Protein AF-A0A348UUK6-F1 (afdb_monomer_lite)

pLDDT: mean 84.03, std 18.51, range [25.52, 98.44]

Radius of gyration: 26.02 Å; chains: 1; bounding box: 59×38×69 Å

Foldseek 3Di:
DVVVVVVVVVVVVVVVVLVVVLVVLQVVVVVVPVVDDDDDDDDDFFFKKFFDPPDAASNPSPDDSHGWIFTFHDWADDPPHAIWTKGFTALVSLVPPPPVLVLVCVVVVHDPRMDIDGPVRMDGDDDPDDPVSSVVSVVVVVVVCLVQQSNVPPLSVVLCVLCPPFDPVDLQSSLVSLQVVCQVQDDPFAKWFQCDADPDDPHGGGQIKTWGGFDDADSVLGTWTWIDRPPDIDIHRLLRIAGPPCVDPVRSSSVSVNVVVVSD

Structure (mmCIF, N/CA/C/O backbone):
data_AF-A0A348UUK6-F1
#
_entry.id   AF-A0A348UUK6-F1
#
loop_
_atom_site.group_PDB
_atom_site.id
_atom_site.type_symbol
_atom_site.label_atom_id
_atom_site.label_alt_id
_atom_site.label_comp_id
_atom_site.label_asym_id
_atom_site.label_entity_id
_atom_site.label_seq_id
_atom_site.pdbx_PDB_ins_code
_atom_site.Cartn_x
_atom_site.Cartn_y
_atom_site.Cartn_z
_atom_site.occupancy
_atom_site.B_iso_or_equiv
_atom_site.auth_seq_id
_atom_site.auth_comp_id
_atom_site.auth_asym_id
_atom_site.auth_atom_id
_atom_site.pdbx_PDB_model_num
ATOM 1 N N . MET A 1 1 ? 27.978 1.008 26.175 1.00 42.19 1 MET A N 1
ATOM 2 C CA . MET A 1 1 ? 28.992 1.155 25.103 1.00 42.19 1 MET A CA 1
ATOM 3 C C . MET A 1 1 ? 29.130 -0.104 24.231 1.00 42.19 1 MET A C 1
ATOM 5 O O . MET A 1 1 ? 29.230 0.034 23.025 1.00 42.19 1 MET A O 1
ATOM 9 N N . LEU A 1 2 ? 29.017 -1.318 24.793 1.00 36.31 2 LEU A N 1
ATOM 10 C CA . LEU A 1 2 ? 29.121 -2.599 24.057 1.00 36.31 2 LEU A CA 1
ATOM 11 C C . LEU A 1 2 ? 27.920 -2.976 23.155 1.00 36.31 2 LEU A C 1
ATOM 13 O O . LEU A 1 2 ? 28.076 -3.792 22.252 1.00 36.31 2 LEU A O 1
ATOM 17 N N . TYR A 1 3 ? 26.735 -2.394 23.371 1.00 29.56 3 TYR A N 1
ATOM 18 C CA . TYR A 1 3 ? 25.529 -2.706 22.581 1.00 29.56 3 TYR A CA 1
ATOM 19 C C . TYR A 1 3 ? 25.523 -2.014 21.203 1.00 29.56 3 TYR A C 1
ATOM 21 O O . TYR A 1 3 ? 25.057 -2.576 20.220 1.00 29.56 3 TYR A O 1
ATOM 29 N N . TRP A 1 4 ? 26.130 -0.825 21.109 1.00 25.52 4 TRP A N 1
ATOM 30 C CA . TRP A 1 4 ? 26.229 -0.058 19.861 1.00 25.52 4 TRP A CA 1
ATOM 31 C C . TRP A 1 4 ? 27.293 -0.616 18.903 1.00 25.52 4 TRP A C 1
ATOM 33 O O . TRP A 1 4 ? 27.076 -0.636 17.697 1.00 25.52 4 TRP A O 1
ATOM 43 N N . GLN A 1 5 ? 28.404 -1.156 19.420 1.00 27.78 5 GLN A N 1
ATOM 44 C CA . GLN A 1 5 ? 29.443 -1.782 18.588 1.00 27.78 5 GLN A CA 1
ATOM 45 C C . GLN A 1 5 ? 28.978 -3.089 17.928 1.00 27.78 5 GLN A C 1
ATOM 47 O O . GLN A 1 5 ? 29.338 -3.344 16.784 1.00 27.78 5 GLN A O 1
ATOM 52 N N . LYS A 1 6 ? 28.140 -3.894 18.599 1.00 34.78 6 LYS A N 1
ATOM 53 C CA . LYS A 1 6 ? 27.598 -5.133 18.011 1.00 34.78 6 LYS A CA 1
ATOM 54 C C . LYS A 1 6 ? 26.636 -4.867 16.847 1.00 34.78 6 LYS A C 1
ATOM 56 O O . LYS A 1 6 ? 26.701 -5.574 15.847 1.00 34.78 6 LYS A O 1
ATOM 61 N N . ASN A 1 7 ? 25.810 -3.823 16.940 1.00 34.12 7 ASN A N 1
ATOM 62 C CA . ASN A 1 7 ? 24.864 -3.465 15.877 1.00 34.12 7 ASN A CA 1
ATOM 63 C C . ASN A 1 7 ? 25.557 -2.886 14.631 1.00 34.12 7 ASN A C 1
ATOM 65 O O . ASN A 1 7 ? 25.136 -3.175 13.516 1.00 34.12 7 ASN A O 1
ATOM 69 N N . ILE A 1 8 ? 26.657 -2.143 14.799 1.00 35.91 8 ILE A N 1
ATOM 70 C CA . ILE A 1 8 ? 27.449 -1.620 13.670 1.00 35.91 8 ILE A CA 1
ATOM 71 C C . ILE A 1 8 ? 28.163 -2.757 12.920 1.00 35.91 8 ILE A C 1
ATOM 73 O O . ILE A 1 8 ? 28.173 -2.766 11.692 1.00 35.91 8 ILE A O 1
ATOM 77 N N . ILE A 1 9 ? 28.699 -3.750 13.641 1.00 39.78 9 ILE A N 1
ATOM 78 C CA . ILE A 1 9 ? 29.350 -4.928 13.038 1.00 39.78 9 ILE A CA 1
ATOM 79 C C . ILE A 1 9 ? 28.326 -5.802 12.296 1.00 39.78 9 ILE A C 1
ATOM 81 O O . ILE A 1 9 ? 28.613 -6.288 11.206 1.00 39.78 9 ILE A O 1
ATOM 85 N N . SER A 1 10 ? 27.119 -5.956 12.852 1.00 41.19 10 SER A N 1
ATOM 86 C CA . SER A 1 10 ? 26.012 -6.663 12.196 1.00 41.19 10 SER A CA 1
ATOM 87 C C . SER A 1 10 ? 25.612 -5.988 10.881 1.00 41.19 10 SER A C 1
ATOM 89 O O . SER A 1 10 ? 25.550 -6.657 9.857 1.00 41.19 10 SER A O 1
ATOM 91 N N . ALA A 1 11 ? 25.407 -4.667 10.881 1.00 40.78 11 ALA A N 1
ATOM 92 C CA . ALA A 1 11 ? 25.025 -3.920 9.680 1.00 40.78 11 ALA A CA 1
ATOM 93 C C . ALA A 1 11 ? 26.128 -3.909 8.601 1.00 40.78 11 ALA A C 1
ATOM 95 O O . ALA A 1 11 ? 25.834 -4.047 7.416 1.00 40.78 11 ALA A O 1
ATOM 96 N N . GLN A 1 12 ? 27.404 -3.807 8.997 1.00 42.41 12 GLN A N 1
ATOM 97 C CA . GLN A 1 12 ? 28.532 -3.921 8.064 1.00 42.41 12 GLN A CA 1
ATOM 98 C C . GLN A 1 12 ? 28.659 -5.330 7.478 1.00 42.41 12 GLN A C 1
ATOM 100 O O . GLN A 1 12 ? 28.991 -5.464 6.305 1.00 42.41 12 GLN A O 1
ATOM 105 N N . SER A 1 13 ? 28.368 -6.373 8.261 1.00 42.59 13 SER A N 1
ATOM 106 C CA . SER A 1 13 ? 28.375 -7.759 7.783 1.00 42.59 13 SER A CA 1
ATOM 107 C C . SER A 1 13 ? 27.282 -8.017 6.745 1.00 42.59 13 SER A C 1
ATOM 109 O O . SER A 1 13 ? 27.562 -8.679 5.750 1.00 42.59 13 SER A O 1
ATOM 111 N N . THR A 1 14 ? 26.072 -7.482 6.948 1.00 50.56 14 THR A N 1
ATOM 112 C CA . THR A 1 14 ? 24.956 -7.620 5.996 1.00 50.56 14 THR A CA 1
ATOM 113 C C . THR A 1 14 ? 25.235 -6.884 4.683 1.00 50.56 14 THR A C 1
ATOM 115 O O . THR A 1 14 ? 25.088 -7.449 3.602 1.00 50.56 14 THR A O 1
ATOM 118 N N . MET A 1 15 ? 25.754 -5.655 4.766 1.00 46.72 15 MET A N 1
ATOM 119 C CA . MET A 1 15 ? 26.146 -4.875 3.587 1.00 46.72 15 MET A CA 1
ATOM 120 C C . MET A 1 15 ? 27.271 -5.562 2.791 1.00 46.72 15 MET A C 1
ATOM 122 O O . MET A 1 15 ? 27.267 -5.559 1.560 1.00 46.72 15 MET A O 1
ATOM 126 N N . LEU A 1 16 ? 28.236 -6.186 3.480 1.00 41.84 16 LEU A N 1
ATOM 127 C CA . LEU A 1 16 ? 29.319 -6.922 2.824 1.00 41.84 16 LEU A CA 1
ATOM 128 C C . LEU A 1 16 ? 28.803 -8.194 2.136 1.00 41.84 16 LEU A C 1
ATOM 130 O O . LEU A 1 16 ? 29.271 -8.516 1.046 1.00 41.84 16 LEU A O 1
ATOM 134 N N . SER A 1 17 ? 27.846 -8.909 2.738 1.00 46.09 17 SER A N 1
ATOM 135 C CA . SER A 1 17 ? 27.245 -10.093 2.113 1.00 46.09 17 SER A CA 1
ATOM 136 C C . SER A 1 17 ? 26.434 -9.741 0.868 1.00 46.09 17 SER A C 1
ATOM 138 O O . SER A 1 17 ? 26.606 -10.404 -0.151 1.00 46.09 17 SER A O 1
ATOM 140 N N . GLU A 1 18 ? 25.653 -8.659 0.899 1.00 46.62 18 GLU A N 1
ATOM 141 C CA . GLU A 1 18 ? 24.922 -8.158 -0.274 1.00 46.62 18 GLU A CA 1
ATOM 142 C C . GLU A 1 18 ? 25.871 -7.747 -1.409 1.00 46.62 18 GLU A C 1
ATOM 144 O O . GLU A 1 18 ? 25.640 -8.071 -2.574 1.00 46.62 18 GLU A O 1
ATOM 149 N N . LEU A 1 19 ? 26.984 -7.079 -1.085 1.00 44.88 19 LEU A N 1
ATOM 150 C CA . LEU A 1 19 ? 28.009 -6.714 -2.067 1.00 44.88 19 LEU A CA 1
ATOM 151 C C . LEU A 1 19 ? 28.702 -7.942 -2.671 1.00 44.88 19 LEU A C 1
ATOM 153 O O . LEU A 1 19 ? 28.949 -7.976 -3.877 1.00 44.88 19 LEU A O 1
ATOM 157 N N . ILE A 1 20 ? 28.994 -8.964 -1.864 1.00 45.94 20 ILE A N 1
ATOM 158 C CA . ILE A 1 20 ? 29.595 -10.222 -2.331 1.00 45.94 20 ILE A CA 1
ATOM 159 C C . ILE A 1 20 ? 28.613 -11.005 -3.207 1.00 45.94 20 ILE A C 1
ATOM 161 O O . ILE A 1 20 ? 29.024 -11.600 -4.204 1.00 45.94 20 ILE A O 1
ATOM 165 N N . GLU A 1 21 ? 27.325 -10.997 -2.875 1.00 48.09 21 GLU A N 1
ATOM 166 C CA . GLU A 1 21 ? 26.291 -11.669 -3.656 1.00 48.09 21 GLU A CA 1
ATOM 167 C C . GLU A 1 21 ? 26.066 -10.968 -5.002 1.00 48.09 21 GLU A C 1
ATOM 169 O O . GLU A 1 21 ? 26.113 -11.626 -6.046 1.00 48.09 21 GLU A O 1
ATOM 174 N N . LYS A 1 22 ? 25.985 -9.628 -5.003 1.00 49.75 22 LYS A N 1
ATOM 175 C CA . LYS A 1 22 ? 25.976 -8.799 -6.221 1.00 49.75 22 LYS A CA 1
ATOM 176 C C . LYS A 1 22 ? 27.218 -9.049 -7.080 1.00 49.75 22 LYS A C 1
ATOM 178 O O . LYS A 1 22 ? 27.095 -9.270 -8.283 1.00 49.75 22 LYS A O 1
ATOM 183 N N . PHE A 1 23 ? 28.409 -9.115 -6.479 1.00 47.56 23 PHE A N 1
ATOM 184 C CA . PHE A 1 23 ? 29.655 -9.410 -7.196 1.00 47.56 23 PHE A CA 1
ATOM 185 C C . PHE A 1 23 ? 29.690 -10.841 -7.760 1.00 47.56 23 PHE A C 1
ATOM 187 O O . PHE A 1 23 ? 30.147 -11.068 -8.883 1.00 47.56 23 PHE A O 1
ATOM 194 N N . CYS A 1 24 ? 29.166 -11.825 -7.026 1.00 45.25 24 CYS A N 1
ATOM 195 C CA . CYS A 1 24 ? 29.061 -13.206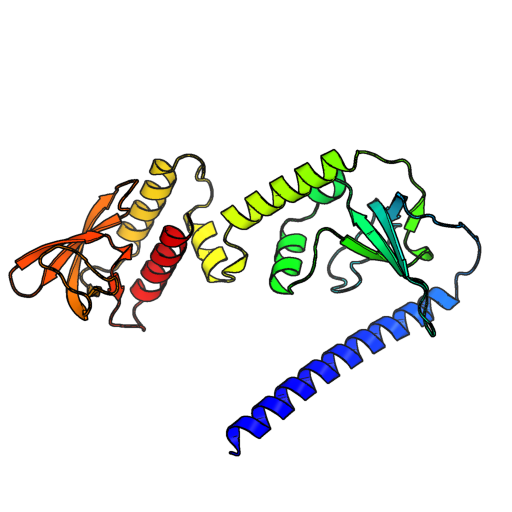 -7.491 1.00 45.25 24 CYS A CA 1
ATOM 196 C C . CYS A 1 24 ? 28.087 -13.339 -8.672 1.00 45.25 24 CYS A C 1
ATOM 198 O O . CYS A 1 24 ? 28.448 -13.983 -9.665 1.00 45.25 24 CYS A O 1
ATOM 200 N N . LYS A 1 25 ? 26.904 -12.707 -8.603 1.00 54.69 25 LYS A N 1
ATOM 201 C CA . LYS A 1 25 ? 25.935 -12.623 -9.714 1.00 54.69 25 LYS A CA 1
ATOM 202 C C . LYS A 1 25 ? 26.574 -11.966 -10.943 1.00 54.69 25 LYS A C 1
ATOM 204 O O . LYS A 1 25 ? 26.606 -12.563 -12.021 1.00 54.69 25 LYS A O 1
ATOM 209 N N . TYR A 1 26 ? 27.225 -10.820 -10.742 1.00 47.19 26 TYR A N 1
ATOM 210 C CA . TYR A 1 26 ? 27.970 -10.079 -11.765 1.00 47.19 26 TYR A CA 1
ATOM 211 C C . TYR A 1 26 ? 29.065 -10.932 -12.433 1.00 47.19 26 TYR A C 1
ATOM 213 O O . TYR A 1 26 ? 29.165 -10.994 -13.660 1.00 47.19 26 TYR A O 1
ATOM 221 N N . SER A 1 27 ? 29.840 -11.687 -11.647 1.00 48.41 27 SER A N 1
ATOM 222 C CA . SER A 1 27 ? 30.906 -12.554 -12.166 1.00 48.41 27 SER A CA 1
ATOM 223 C C . SER A 1 27 ? 30.376 -13.722 -13.011 1.00 48.41 27 SER A C 1
ATOM 225 O O . SER A 1 27 ? 30.982 -14.077 -14.027 1.00 48.41 27 SER A O 1
ATOM 227 N N . LYS A 1 28 ? 29.233 -14.313 -12.628 1.00 51.62 28 LYS A N 1
ATOM 228 C CA . LYS A 1 28 ? 28.588 -15.410 -13.366 1.00 51.62 28 LYS A CA 1
ATOM 229 C C . LYS A 1 28 ? 27.973 -14.910 -14.672 1.00 51.62 28 LYS A C 1
ATOM 231 O O . LYS A 1 28 ? 28.163 -15.554 -15.706 1.00 51.62 28 LYS A O 1
ATOM 236 N N . TYR A 1 29 ? 27.323 -13.747 -14.640 1.00 50.44 29 TYR A N 1
ATOM 237 C CA . TYR A 1 29 ? 26.770 -13.078 -15.817 1.00 50.44 29 TYR A CA 1
ATOM 238 C C . TYR A 1 29 ? 27.862 -12.780 -16.865 1.00 50.44 29 TYR A C 1
ATOM 240 O O . TYR A 1 29 ? 27.764 -13.216 -18.017 1.00 50.44 29 TYR A O 1
ATOM 248 N N . ILE A 1 30 ? 28.976 -12.159 -16.452 1.00 51.16 30 ILE A N 1
ATOM 249 C CA . ILE A 1 30 ? 30.118 -11.843 -17.335 1.00 51.16 30 ILE A CA 1
ATOM 250 C C . ILE A 1 30 ? 30.718 -13.104 -17.970 1.00 51.16 30 ILE A C 1
ATOM 252 O O . ILE A 1 30 ? 31.074 -13.111 -19.154 1.00 51.16 30 ILE A O 1
ATOM 256 N N . ARG A 1 31 ? 30.833 -14.195 -17.203 1.00 52.22 31 ARG A N 1
ATOM 257 C CA . ARG A 1 31 ? 31.424 -15.453 -17.685 1.00 52.22 31 ARG A CA 1
ATOM 258 C C . ARG A 1 31 ? 30.551 -16.141 -18.738 1.00 52.22 31 ARG A C 1
ATOM 260 O O . ARG A 1 31 ? 31.098 -16.739 -19.659 1.00 52.22 31 ARG A O 1
ATOM 267 N N . ARG A 1 32 ? 29.222 -16.020 -18.629 1.00 52.84 32 ARG A N 1
ATOM 268 C CA . ARG A 1 32 ? 28.248 -16.562 -19.592 1.00 52.84 32 ARG A CA 1
ATOM 269 C C . ARG A 1 32 ? 28.208 -15.750 -20.896 1.00 52.84 32 ARG A C 1
ATOM 271 O O . ARG A 1 32 ? 28.079 -16.339 -21.965 1.00 52.84 32 ARG A O 1
ATOM 278 N N . LYS A 1 33 ? 28.392 -14.424 -20.836 1.00 48.25 33 LYS A N 1
ATOM 279 C CA . LYS A 1 33 ? 28.297 -13.528 -22.008 1.00 48.25 33 LYS A CA 1
ATOM 280 C C . LYS A 1 33 ? 29.590 -13.297 -22.791 1.00 48.25 33 LYS A C 1
ATOM 282 O O . LYS A 1 33 ? 29.517 -13.071 -23.994 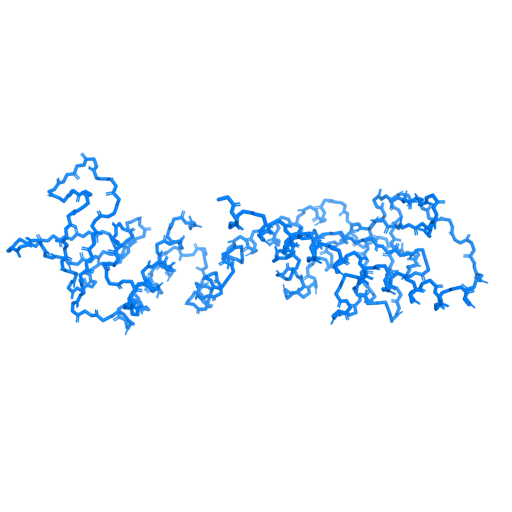1.00 48.25 33 LYS A O 1
ATOM 287 N N . ARG A 1 34 ? 30.777 -13.486 -22.192 1.00 49.53 34 ARG A N 1
ATOM 288 C CA . ARG A 1 34 ? 32.066 -13.483 -22.932 1.00 49.53 34 ARG A CA 1
ATOM 289 C C . ARG A 1 34 ? 32.122 -14.476 -24.111 1.00 49.53 34 ARG A C 1
ATOM 291 O O . ARG A 1 34 ? 33.014 -14.363 -24.944 1.00 49.53 34 ARG A O 1
ATOM 298 N N . SER A 1 35 ? 31.187 -15.425 -24.190 1.00 44.81 35 SER A N 1
ATOM 299 C CA . SER A 1 35 ? 31.069 -16.409 -25.270 1.00 44.81 35 SER A CA 1
ATOM 300 C C . SER A 1 35 ? 30.260 -15.942 -26.496 1.00 44.81 35 SER A C 1
ATOM 302 O O . SER A 1 35 ? 30.275 -16.650 -27.500 1.00 44.81 35 SER A O 1
ATOM 304 N N . MET A 1 36 ? 29.549 -14.807 -26.462 1.00 45.38 36 MET A N 1
ATOM 305 C CA . MET A 1 36 ? 28.657 -14.383 -27.555 1.00 45.38 36 MET A CA 1
ATOM 306 C C . MET A 1 36 ? 28.978 -12.958 -28.000 1.00 45.38 36 MET A C 1
ATOM 308 O O . MET A 1 36 ? 28.380 -11.999 -27.539 1.00 45.38 36 MET A O 1
ATOM 312 N N . ASN A 1 37 ? 29.946 -12.821 -28.903 1.00 45.72 37 ASN A N 1
ATOM 313 C CA . ASN A 1 37 ? 30.338 -11.539 -29.477 1.00 45.72 37 ASN A CA 1
ATOM 314 C C . ASN A 1 37 ? 30.118 -11.584 -30.997 1.00 45.72 37 ASN A C 1
ATOM 316 O O . ASN A 1 37 ? 30.925 -12.207 -31.683 1.00 45.72 37 ASN A O 1
ATOM 320 N N . ASN A 1 38 ? 29.036 -10.974 -31.511 1.00 43.97 38 ASN A N 1
ATOM 321 C CA . ASN A 1 38 ? 29.015 -10.307 -32.827 1.00 43.97 38 ASN A CA 1
ATOM 322 C C . ASN A 1 38 ? 27.660 -9.634 -33.147 1.00 43.97 38 ASN A C 1
ATOM 324 O O . ASN A 1 38 ? 26.730 -10.277 -33.624 1.00 43.97 38 ASN A O 1
ATOM 328 N N . SER A 1 39 ? 27.560 -8.321 -32.942 1.00 46.97 39 SER A N 1
ATOM 329 C CA . SER A 1 39 ? 26.999 -7.341 -33.896 1.00 46.97 39 SER A CA 1
ATOM 330 C C . SER A 1 39 ? 26.937 -5.974 -33.210 1.00 46.97 39 SER A C 1
ATOM 332 O O . SER A 1 39 ? 26.356 -5.802 -32.145 1.00 46.97 39 SER A O 1
ATOM 334 N N . LYS A 1 40 ? 27.621 -4.989 -33.792 1.00 56.34 40 LYS A N 1
ATOM 335 C CA . LYS A 1 40 ? 27.872 -3.681 -33.175 1.00 56.34 40 LYS A CA 1
ATOM 336 C C . LYS A 1 40 ? 26.682 -2.742 -33.420 1.00 56.34 40 LYS A C 1
ATOM 338 O O . LYS A 1 40 ? 26.801 -1.785 -34.181 1.00 56.34 40 LYS A O 1
ATOM 343 N N . ILE A 1 41 ? 25.519 -3.046 -32.844 1.00 63.16 41 ILE A N 1
ATOM 344 C CA . ILE A 1 41 ? 24.392 -2.102 -32.812 1.00 63.16 41 ILE A CA 1
ATOM 345 C C . ILE A 1 41 ? 24.794 -0.948 -31.886 1.00 63.16 41 ILE A C 1
ATOM 347 O O . ILE A 1 41 ? 25.178 -1.170 -30.740 1.00 63.16 41 ILE A O 1
ATOM 351 N N . SER A 1 42 ? 24.767 0.284 -32.401 1.00 82.94 42 SER A N 1
ATOM 352 C CA . SER A 1 42 ? 25.050 1.485 -31.609 1.00 82.94 42 SER A CA 1
ATOM 353 C C . SER A 1 42 ? 23.741 2.070 -31.103 1.00 82.94 42 SER A C 1
ATOM 355 O O . SER A 1 42 ? 23.017 2.696 -31.873 1.00 82.94 42 SER A O 1
ATOM 357 N N . PHE A 1 43 ? 23.477 1.895 -29.814 1.00 91.81 43 PHE A N 1
ATOM 358 C CA . PHE A 1 43 ? 22.351 2.509 -29.116 1.00 91.81 43 PHE A CA 1
ATOM 359 C C . PHE A 1 43 ? 22.529 4.023 -28.935 1.00 91.81 43 PHE A C 1
ATOM 361 O O . PHE A 1 43 ? 23.654 4.517 -28.801 1.00 91.81 43 PHE A O 1
ATOM 368 N N . LYS A 1 44 ? 21.413 4.754 -28.900 1.00 94.94 44 LYS A N 1
ATOM 369 C CA . LYS A 1 44 ? 21.335 6.184 -28.584 1.00 94.94 44 LYS A CA 1
ATOM 370 C C . LYS A 1 44 ? 20.276 6.442 -27.516 1.00 94.94 44 LYS A C 1
ATOM 372 O O . LYS A 1 44 ? 19.285 5.726 -27.415 1.00 94.94 44 LYS A O 1
ATOM 377 N N . ILE A 1 45 ? 20.473 7.509 -26.744 1.00 96.19 45 ILE A N 1
ATOM 378 C CA . ILE A 1 45 ? 19.445 8.017 -25.827 1.00 96.19 45 ILE A CA 1
ATOM 379 C C . ILE A 1 45 ? 18.183 8.348 -26.635 1.00 96.19 45 ILE A C 1
ATOM 381 O O . ILE A 1 45 ? 18.273 8.979 -27.690 1.00 96.19 45 ILE A O 1
ATOM 385 N N . GLY A 1 46 ? 17.030 7.904 -26.137 1.00 95.81 46 GLY A N 1
ATOM 386 C CA . GLY A 1 46 ? 15.730 8.024 -26.795 1.00 95.81 46 GLY A CA 1
ATOM 387 C C . GLY A 1 46 ? 15.363 6.864 -27.727 1.00 95.81 46 GLY A C 1
ATOM 388 O O . GLY A 1 46 ? 14.195 6.764 -28.108 1.00 95.81 46 GLY A O 1
ATOM 389 N N . ASP A 1 47 ? 16.297 5.965 -28.068 1.00 97.44 47 ASP A N 1
ATOM 390 C CA . ASP A 1 47 ? 15.953 4.766 -28.839 1.00 97.44 47 ASP A CA 1
ATOM 391 C C . ASP A 1 47 ? 14.952 3.913 -28.051 1.00 97.44 47 ASP A C 1
ATOM 393 O O . ASP A 1 47 ? 15.092 3.712 -26.842 1.00 97.44 47 ASP A O 1
ATOM 397 N N . SER A 1 48 ? 13.939 3.397 -28.748 1.00 98.06 48 SER A N 1
ATOM 398 C CA . SER A 1 48 ? 13.041 2.394 -28.180 1.00 98.06 48 SER A CA 1
ATOM 399 C C . SER A 1 48 ? 13.680 1.019 -28.291 1.00 98.06 48 SER A C 1
ATOM 401 O O . SER A 1 48 ? 14.191 0.643 -29.348 1.00 98.06 48 SER A O 1
ATOM 403 N N . VAL A 1 49 ? 13.642 0.263 -27.203 1.00 98.06 49 VAL A N 1
ATOM 404 C CA . VAL A 1 49 ? 14.263 -1.057 -27.098 1.00 98.06 49 VAL A CA 1
ATOM 405 C C . VAL A 1 49 ? 13.288 -2.080 -26.538 1.00 98.06 49 VAL A C 1
ATOM 407 O O . VAL A 1 49 ? 12.388 -1.743 -25.773 1.00 98.06 49 VAL A O 1
ATOM 410 N N . ARG A 1 50 ? 13.470 -3.333 -26.946 1.00 98.06 50 ARG A N 1
ATOM 411 C CA . ARG A 1 50 ? 12.760 -4.506 -26.445 1.00 98.06 50 ARG A CA 1
ATOM 412 C C . ARG A 1 50 ? 13.749 -5.448 -25.784 1.00 98.06 50 ARG A C 1
ATOM 414 O O . ARG A 1 50 ? 14.840 -5.666 -26.306 1.00 98.06 50 ARG A O 1
ATOM 421 N N . VAL A 1 51 ? 13.341 -6.028 -24.667 1.00 97.88 51 VAL A N 1
ATOM 422 C CA . VAL A 1 51 ? 14.094 -7.067 -23.972 1.00 97.88 51 VAL A CA 1
ATOM 423 C C . VAL A 1 51 ? 13.939 -8.407 -24.695 1.00 97.88 51 VAL A C 1
ATOM 425 O O . VAL A 1 51 ? 12.828 -8.820 -25.043 1.00 97.88 51 VAL A O 1
ATOM 428 N N . LYS A 1 52 ? 15.065 -9.076 -24.946 1.00 97.00 52 LYS A N 1
ATOM 429 C CA . LYS A 1 52 ? 15.136 -10.366 -25.646 1.00 97.00 52 LYS A CA 1
ATOM 430 C C . LYS A 1 52 ? 14.611 -11.525 -24.780 1.00 97.00 52 LYS A C 1
ATOM 432 O O . LYS A 1 52 ? 14.483 -11.370 -23.565 1.00 97.00 52 LYS A O 1
ATOM 437 N N . PRO A 1 53 ? 14.344 -12.699 -25.382 1.00 95.50 53 PRO A N 1
ATOM 438 C CA . PRO A 1 53 ? 14.022 -13.912 -24.635 1.00 95.50 53 PRO A CA 1
ATOM 439 C C . PRO A 1 53 ? 15.094 -14.302 -23.613 1.00 95.50 53 PRO A C 1
ATOM 441 O O . PRO A 1 53 ? 16.271 -13.973 -23.778 1.00 95.50 53 PRO A O 1
ATOM 444 N N . ASP A 1 54 ? 14.674 -15.034 -22.579 1.00 90.31 54 ASP A N 1
ATOM 445 C CA . ASP A 1 54 ? 15.516 -15.568 -21.494 1.00 90.31 54 ASP A CA 1
ATOM 446 C C . ASP A 1 54 ? 16.236 -14.521 -20.616 1.00 90.31 54 ASP A C 1
ATOM 448 O O . ASP A 1 54 ? 17.119 -14.872 -19.824 1.00 90.31 54 ASP A O 1
ATOM 452 N N . VAL A 1 55 ? 15.871 -13.241 -20.727 1.00 93.06 55 VAL A N 1
ATOM 453 C CA . VAL A 1 55 ? 16.363 -12.182 -19.837 1.00 93.06 55 VAL A CA 1
ATOM 454 C C . VAL A 1 55 ? 15.475 -12.125 -18.598 1.00 93.06 55 VAL A C 1
ATOM 456 O O . VAL A 1 55 ? 14.269 -11.900 -18.693 1.00 93.06 55 VAL A O 1
ATOM 459 N N . LEU A 1 56 ? 16.081 -12.330 -17.432 1.00 90.75 56 LEU A N 1
ATOM 460 C CA . LEU A 1 56 ? 15.416 -12.219 -16.136 1.00 90.75 56 LEU A CA 1
ATOM 461 C C . LEU A 1 56 ? 15.668 -10.846 -15.514 1.00 90.75 56 LEU A C 1
ATOM 463 O O . LEU A 1 56 ? 16.610 -10.148 -15.893 1.00 90.75 56 LEU A O 1
ATOM 467 N N . ASP A 1 57 ? 14.844 -10.503 -14.530 1.00 84.94 57 ASP A N 1
ATOM 468 C CA . ASP A 1 57 ? 15.089 -9.376 -13.636 1.00 84.94 57 ASP A CA 1
ATOM 469 C C . ASP A 1 57 ? 16.512 -9.464 -13.035 1.00 84.94 57 ASP A C 1
ATOM 471 O O . ASP A 1 57 ? 16.863 -10.494 -12.452 1.00 84.94 57 ASP A O 1
ATOM 475 N N . PRO A 1 58 ? 17.369 -8.441 -13.201 1.00 84.38 58 PRO A N 1
ATOM 476 C CA . PRO A 1 58 ? 18.768 -8.517 -12.783 1.00 84.38 58 PRO A CA 1
ATOM 477 C C . PRO A 1 58 ? 18.964 -8.430 -11.262 1.00 84.38 58 PRO A C 1
ATOM 479 O O . PRO A 1 58 ? 20.002 -8.877 -10.762 1.00 84.38 58 PRO A O 1
ATOM 482 N N . ASP A 1 59 ? 18.002 -7.871 -10.528 1.00 76.19 59 ASP A N 1
ATOM 483 C CA . ASP A 1 59 ? 18.094 -7.688 -9.081 1.00 76.19 59 ASP A CA 1
ATOM 484 C C . ASP A 1 59 ? 17.673 -8.975 -8.356 1.00 76.19 59 ASP A C 1
ATOM 486 O O . ASP A 1 59 ? 18.404 -9.503 -7.503 1.00 76.19 59 ASP A O 1
ATOM 490 N N . THR A 1 60 ? 16.551 -9.558 -8.779 1.00 71.50 60 THR A N 1
ATOM 491 C CA . THR A 1 60 ? 15.882 -10.672 -8.091 1.00 71.50 60 THR A CA 1
ATOM 492 C C . THR A 1 60 ? 15.953 -12.006 -8.838 1.00 71.50 60 THR A C 1
ATOM 494 O O . THR A 1 60 ? 15.849 -13.056 -8.206 1.00 71.50 60 THR A O 1
ATOM 497 N N . GLU A 1 61 ? 16.138 -11.997 -10.164 1.00 79.62 61 GLU A N 1
ATOM 498 C CA . GLU A 1 61 ? 15.974 -13.150 -11.073 1.00 79.62 61 GLU A CA 1
ATOM 499 C C . GLU A 1 61 ? 14.601 -13.854 -10.949 1.00 79.62 61 GLU A C 1
ATOM 501 O O . GLU A 1 61 ? 14.424 -14.982 -11.41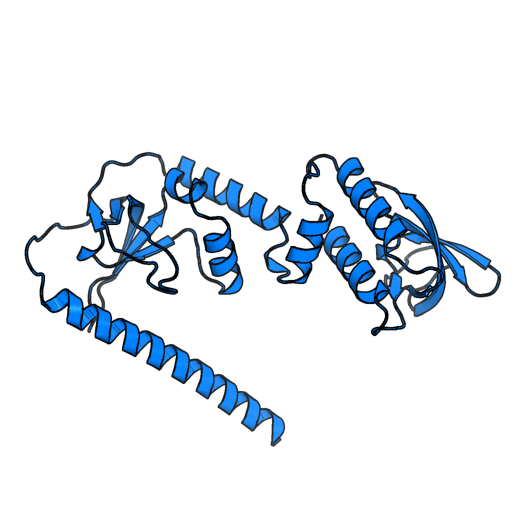4 1.00 79.62 61 GLU A O 1
ATOM 506 N N . ALA A 1 62 ? 13.610 -13.204 -10.325 1.00 75.56 62 ALA A N 1
ATOM 507 C CA . ALA A 1 62 ? 12.346 -13.834 -9.944 1.00 75.56 62 ALA A CA 1
ATOM 508 C C . ALA A 1 62 ? 11.347 -13.972 -11.105 1.00 75.56 62 ALA A C 1
ATOM 510 O O . ALA A 1 62 ? 10.454 -14.819 -11.056 1.00 75.56 62 ALA A O 1
ATOM 511 N N . PHE A 1 63 ? 11.481 -13.153 -12.150 1.00 82.12 63 PHE A N 1
ATOM 512 C CA . PHE A 1 63 ? 10.584 -13.152 -13.303 1.00 82.12 63 PHE A CA 1
ATOM 513 C C . PHE A 1 63 ? 11.312 -12.797 -14.603 1.00 82.12 63 PHE A C 1
ATOM 515 O O . PHE A 1 63 ? 12.402 -12.223 -14.599 1.00 82.12 63 PHE A O 1
ATOM 522 N N . SER A 1 64 ? 10.698 -13.183 -15.725 1.00 91.56 64 SER A N 1
ATOM 523 C CA . SER A 1 64 ? 11.181 -12.862 -17.069 1.00 91.56 64 SER A CA 1
ATOM 524 C C . SER A 1 64 ? 10.788 -11.442 -17.461 1.00 91.56 64 SER A C 1
ATOM 526 O O . SER A 1 64 ? 9.638 -11.040 -17.276 1.00 91.56 64 SER A O 1
ATOM 528 N N . LEU A 1 65 ? 11.742 -10.722 -18.045 1.00 94.19 65 LEU A N 1
ATOM 529 C CA . LEU A 1 65 ? 11.550 -9.414 -18.669 1.00 94.19 65 LEU A CA 1
ATOM 530 C C . LEU A 1 65 ? 11.314 -9.532 -20.182 1.00 94.19 65 LEU A C 1
ATOM 532 O O . LEU A 1 65 ? 11.230 -8.519 -20.870 1.00 94.19 65 LEU A O 1
ATOM 536 N N . GLU A 1 66 ? 11.240 -10.748 -20.728 1.00 95.62 66 GLU A N 1
ATOM 537 C CA . GLU A 1 66 ? 11.066 -10.978 -22.162 1.00 95.62 66 GLU A CA 1
ATOM 538 C C . GLU A 1 66 ? 9.906 -10.156 -22.741 1.00 95.62 66 GLU A C 1
ATOM 540 O O . GLU A 1 66 ? 8.779 -10.167 -22.244 1.00 95.62 66 GLU A O 1
ATOM 545 N N . GLY A 1 67 ? 10.190 -9.442 -23.832 1.00 96.25 67 GLY A N 1
ATOM 546 C CA . GLY A 1 67 ? 9.192 -8.659 -24.551 1.00 96.25 67 GLY A CA 1
ATOM 547 C C . GLY A 1 67 ? 8.854 -7.307 -23.923 1.00 96.25 67 GLY A C 1
ATOM 548 O O . GLY A 1 67 ? 8.185 -6.514 -24.595 1.00 96.25 67 GLY A O 1
ATOM 549 N N . TRP A 1 68 ? 9.342 -7.003 -22.713 1.00 97.69 68 TRP A N 1
ATOM 550 C CA . TRP A 1 68 ? 9.215 -5.676 -22.107 1.00 97.69 68 TRP A CA 1
ATOM 551 C C . TRP A 1 68 ? 9.897 -4.638 -22.996 1.00 97.69 68 TRP A C 1
ATOM 553 O O . TRP A 1 68 ? 10.911 -4.926 -23.642 1.00 97.69 68 TRP A O 1
ATOM 563 N N . GLN A 1 69 ? 9.322 -3.438 -23.083 1.00 98.44 69 GLN A N 1
ATOM 564 C CA . GLN A 1 69 ? 9.863 -2.376 -23.932 1.00 98.44 69 GLN A CA 1
ATOM 565 C C . GLN A 1 69 ? 9.916 -1.050 -23.200 1.00 98.44 69 GLN A C 1
ATOM 567 O O . GLN A 1 69 ? 9.137 -0.767 -22.292 1.00 98.44 69 GLN A O 1
ATOM 572 N N . GLY A 1 70 ? 10.843 -0.217 -23.641 1.00 98.31 70 GLY A N 1
ATOM 573 C CA . GLY A 1 70 ? 11.055 1.092 -23.064 1.00 98.31 70 GLY A CA 1
ATOM 574 C C . GLY A 1 70 ? 11.944 1.962 -23.930 1.00 98.31 70 GLY A C 1
ATOM 575 O O . GLY A 1 70 ? 12.336 1.576 -25.034 1.00 98.31 70 GLY A O 1
ATOM 576 N N . ARG A 1 71 ? 12.258 3.152 -23.427 1.00 98.31 71 ARG A N 1
ATOM 577 C CA . ARG A 1 71 ? 13.174 4.105 -24.060 1.00 98.31 71 ARG A CA 1
ATOM 578 C C . ARG A 1 71 ? 14.470 4.196 -23.278 1.00 98.31 71 ARG A C 1
ATOM 580 O O . ARG A 1 71 ? 14.454 4.241 -22.052 1.00 98.31 71 ARG A O 1
ATOM 587 N N . ILE A 1 72 ? 15.590 4.275 -23.989 1.00 98.06 72 ILE A N 1
ATOM 588 C CA . ILE A 1 72 ? 16.897 4.488 -23.363 1.00 98.06 72 ILE A CA 1
ATOM 589 C C . ILE A 1 72 ? 16.940 5.885 -22.739 1.00 98.06 72 ILE A C 1
ATOM 591 O O . ILE A 1 72 ? 16.905 6.886 -23.458 1.00 98.06 72 ILE A O 1
ATOM 595 N N . LEU A 1 73 ? 17.082 5.943 -21.417 1.00 96.19 73 LEU A N 1
ATOM 596 C CA . LEU A 1 73 ? 17.304 7.173 -20.657 1.00 96.19 73 LEU A CA 1
ATOM 597 C C . LEU A 1 73 ? 18.782 7.542 -20.628 1.00 96.19 73 LEU A C 1
ATOM 599 O O . LEU A 1 73 ? 19.172 8.667 -20.948 1.00 96.19 73 LEU A O 1
ATOM 603 N N . HIS A 1 74 ? 19.615 6.573 -20.257 1.00 95.44 74 HIS A N 1
ATOM 604 C CA . HIS A 1 74 ? 21.040 6.772 -20.061 1.00 95.44 74 HIS A CA 1
ATOM 605 C C . HIS A 1 74 ? 21.829 5.579 -20.583 1.00 95.44 74 HIS A C 1
ATOM 607 O O . HIS A 1 74 ? 21.404 4.429 -20.524 1.00 95.44 74 HIS A O 1
ATOM 613 N N . ILE A 1 75 ? 23.023 5.870 -21.089 1.00 94.75 75 ILE A N 1
ATOM 614 C CA . ILE A 1 75 ? 24.026 4.868 -21.430 1.00 94.75 75 ILE A CA 1
ATOM 615 C C . ILE A 1 75 ? 25.181 5.124 -20.471 1.00 94.75 75 ILE A C 1
ATOM 617 O O . ILE A 1 75 ? 25.789 6.194 -20.523 1.00 94.75 75 ILE A O 1
ATOM 621 N N . ARG A 1 76 ? 25.454 4.172 -19.578 1.00 89.50 76 ARG A N 1
ATOM 622 C CA . ARG A 1 76 ? 26.461 4.272 -18.517 1.00 89.50 76 ARG A CA 1
ATOM 623 C C . ARG A 1 76 ? 27.646 3.352 -18.822 1.00 89.50 76 ARG A C 1
ATOM 625 O O . ARG A 1 76 ? 27.585 2.155 -18.527 1.00 89.50 76 ARG A O 1
ATOM 632 N N . PRO A 1 77 ? 28.735 3.866 -19.419 1.00 86.94 77 PRO A N 1
ATOM 633 C CA . PRO A 1 77 ? 29.997 3.140 -19.475 1.00 86.94 77 PRO A CA 1
ATOM 634 C C . PRO A 1 77 ? 30.539 2.946 -18.055 1.00 86.94 77 PRO A C 1
ATOM 636 O O . PRO A 1 77 ? 30.533 3.887 -17.265 1.00 86.94 77 PRO A O 1
ATOM 639 N N . GLN A 1 78 ? 31.016 1.745 -17.734 1.00 78.88 78 GLN A N 1
ATOM 640 C CA . GLN A 1 78 ? 31.743 1.483 -16.491 1.00 78.88 78 GLN A CA 1
ATOM 641 C C . GLN A 1 78 ? 33.246 1.447 -16.783 1.00 78.88 78 GLN A C 1
ATOM 643 O O . GLN A 1 78 ? 33.642 0.944 -17.831 1.00 78.88 78 GLN A O 1
ATOM 648 N N . GLU A 1 79 ? 34.076 1.964 -15.871 1.00 74.25 79 GLU A N 1
ATOM 649 C CA . GLU A 1 79 ? 35.539 2.001 -16.052 1.00 74.25 79 GLU A CA 1
ATOM 650 C C . GLU A 1 79 ? 36.139 0.591 -16.205 1.00 74.25 79 GLU A C 1
ATOM 652 O O . GLU A 1 79 ? 36.951 0.371 -17.100 1.00 74.25 79 GLU A O 1
ATOM 657 N N . ASP A 1 80 ? 35.654 -0.376 -15.417 1.00 76.38 80 ASP A N 1
ATOM 658 C CA . ASP A 1 80 ? 36.147 -1.764 -15.388 1.00 76.38 80 ASP A CA 1
ATOM 659 C C . ASP A 1 80 ? 35.059 -2.810 -15.720 1.00 76.38 80 ASP A C 1
ATOM 661 O O . ASP A 1 80 ? 35.197 -3.996 -15.407 1.00 76.38 80 ASP A O 1
ATOM 665 N N . GLY A 1 81 ? 33.953 -2.391 -16.347 1.00 74.00 81 GLY A N 1
ATOM 666 C CA . GLY A 1 81 ? 32.756 -3.222 -16.510 1.00 74.00 81 GLY A CA 1
ATOM 667 C C . GLY A 1 81 ? 32.039 -3.061 -17.851 1.00 74.00 81 GLY A C 1
ATOM 668 O O . GLY A 1 81 ? 32.374 -2.175 -18.642 1.00 74.00 81 GLY A O 1
ATOM 669 N N . PRO A 1 82 ? 31.035 -3.911 -18.142 1.00 81.75 82 PRO A N 1
ATOM 670 C CA . PRO A 1 82 ? 30.207 -3.733 -19.323 1.00 81.75 82 PRO A CA 1
ATOM 671 C C . PRO A 1 82 ? 29.393 -2.440 -19.207 1.00 81.75 82 PRO A C 1
ATOM 673 O O . PRO A 1 82 ? 28.980 -2.043 -18.117 1.00 81.75 82 PRO A O 1
ATOM 676 N N . THR A 1 83 ? 29.117 -1.803 -20.344 1.00 87.50 83 THR A N 1
ATOM 677 C CA . THR A 1 83 ? 28.145 -0.707 -20.415 1.00 87.50 83 THR A CA 1
ATOM 678 C C . THR A 1 83 ? 26.783 -1.184 -19.918 1.00 87.50 83 THR A C 1
ATOM 680 O O . THR A 1 83 ? 26.329 -2.254 -20.322 1.00 87.50 83 THR A O 1
ATOM 683 N N . ILE A 1 84 ? 26.129 -0.375 -19.086 1.00 91.75 84 ILE A N 1
ATOM 684 C CA . ILE A 1 84 ? 24.729 -0.565 -18.697 1.00 91.75 84 ILE A CA 1
ATOM 685 C C . ILE A 1 84 ? 23.875 0.465 -19.436 1.00 91.75 84 ILE A C 1
ATOM 687 O O . ILE A 1 84 ? 24.269 1.624 -19.579 1.00 91.75 84 ILE A O 1
ATOM 691 N N . ILE A 1 85 ? 22.726 0.026 -19.932 1.00 95.00 85 ILE A N 1
ATOM 692 C CA . ILE A 1 85 ? 21.716 0.856 -20.576 1.00 95.00 85 ILE A CA 1
ATOM 693 C C . ILE A 1 85 ? 20.542 0.966 -19.612 1.00 95.00 85 ILE A C 1
ATOM 695 O O . ILE A 1 85 ? 19.909 -0.039 -19.298 1.00 95.00 85 ILE A O 1
ATOM 699 N N . ASP A 1 86 ? 20.265 2.182 -19.152 1.00 95.75 86 ASP A N 1
ATOM 700 C CA . ASP A 1 86 ? 19.101 2.459 -18.317 1.00 95.75 86 ASP A CA 1
ATOM 701 C C . ASP A 1 86 ? 17.906 2.747 -19.217 1.00 95.75 86 ASP A C 1
ATOM 703 O O . ASP A 1 86 ? 17.966 3.601 -20.109 1.00 95.75 86 ASP A O 1
ATOM 707 N N . ILE A 1 87 ? 16.828 2.014 -18.982 1.00 97.69 87 ILE A N 1
ATOM 708 C CA . ILE A 1 87 ? 15.617 2.022 -19.792 1.00 97.69 87 ILE A CA 1
ATOM 709 C C . ILE A 1 87 ? 14.470 2.506 -18.912 1.00 97.69 87 ILE A C 1
ATOM 711 O O . ILE A 1 87 ? 14.260 1.957 -17.837 1.00 97.69 87 ILE A O 1
ATOM 715 N N . GLU A 1 88 ? 13.717 3.504 -19.373 1.00 98.25 88 GLU A N 1
ATOM 716 C CA . GLU A 1 88 ? 12.390 3.811 -18.831 1.00 98.25 88 GLU A CA 1
ATOM 717 C C . GLU A 1 88 ? 11.366 2.924 -19.520 1.00 98.25 88 GLU A C 1
ATOM 719 O O . GLU A 1 88 ? 11.282 2.932 -20.754 1.00 98.25 88 GLU A O 1
ATOM 724 N N . TRP A 1 89 ? 10.581 2.180 -18.748 1.00 98.31 89 TRP A N 1
ATOM 725 C CA . TRP A 1 89 ? 9.544 1.332 -19.318 1.00 98.31 89 TRP A CA 1
ATOM 726 C C . TRP A 1 89 ? 8.458 2.157 -20.004 1.00 98.31 89 TRP A C 1
ATOM 728 O O . TRP A 1 89 ? 8.024 3.200 -19.510 1.00 98.31 89 TRP A O 1
ATOM 738 N N . ASP A 1 90 ? 8.005 1.679 -21.163 1.00 98.44 90 ASP A N 1
ATOM 739 C CA . ASP A 1 90 ? 6.891 2.309 -21.857 1.00 98.44 90 ASP A CA 1
ATOM 740 C C . ASP A 1 90 ? 5.563 2.060 -21.121 1.00 98.44 90 ASP A C 1
ATOM 742 O O . ASP A 1 90 ? 5.425 1.173 -20.279 1.00 98.44 90 ASP A O 1
ATOM 746 N N . SER A 1 91 ? 4.549 2.858 -21.431 1.00 98.38 91 SER A N 1
ATOM 747 C CA . SER A 1 91 ? 3.265 2.861 -20.730 1.00 98.38 91 SER A CA 1
ATOM 748 C C . SER A 1 91 ? 2.486 1.553 -20.862 1.00 98.38 91 SER A C 1
ATOM 750 O O . SER A 1 91 ? 1.603 1.289 -20.048 1.00 98.38 91 SER A O 1
ATOM 752 N N . ILE A 1 92 ? 2.786 0.738 -21.873 1.00 98.06 92 ILE A N 1
ATOM 753 C CA . ILE A 1 92 ? 2.182 -0.585 -22.052 1.00 98.06 92 ILE A CA 1
ATOM 754 C C . ILE A 1 92 ? 2.853 -1.566 -21.097 1.00 98.06 92 ILE A C 1
ATOM 756 O O . ILE A 1 92 ? 2.163 -2.214 -20.320 1.00 98.06 92 ILE A O 1
ATOM 760 N N . THR A 1 93 ? 4.188 -1.589 -21.078 1.00 97.75 93 THR A N 1
ATOM 761 C CA . THR A 1 93 ? 4.973 -2.403 -20.142 1.00 97.75 93 THR A CA 1
ATOM 762 C C . THR A 1 93 ? 4.618 -2.061 -18.701 1.00 97.75 93 THR A C 1
ATOM 764 O O . THR A 1 93 ? 4.374 -2.964 -17.914 1.00 97.75 93 THR A O 1
ATOM 767 N N . LEU A 1 94 ? 4.492 -0.774 -18.362 1.00 96.94 94 LEU A N 1
ATOM 768 C CA . LEU A 1 94 ? 4.086 -0.344 -17.023 1.00 96.94 94 LEU A CA 1
ATOM 769 C C . LEU A 1 94 ? 2.699 -0.878 -16.626 1.00 96.94 94 LEU A C 1
ATOM 771 O O . LEU A 1 94 ? 2.532 -1.353 -15.509 1.00 96.94 94 LEU A O 1
ATOM 775 N N . ARG A 1 95 ? 1.700 -0.818 -17.516 1.00 94.81 95 ARG A N 1
ATOM 776 C CA . ARG A 1 95 ? 0.328 -1.275 -17.207 1.00 94.81 95 ARG A CA 1
ATOM 777 C C . ARG A 1 95 ? 0.176 -2.794 -17.196 1.00 94.81 95 ARG A C 1
ATOM 779 O O . ARG A 1 95 ? -0.703 -3.303 -16.508 1.00 94.81 95 ARG A O 1
ATOM 786 N N . GLU A 1 96 ? 0.989 -3.499 -17.973 1.00 93.94 96 GLU A N 1
ATOM 787 C CA . GLU A 1 96 ? 1.016 -4.965 -18.017 1.00 93.94 96 GLU A CA 1
ATOM 788 C C . GLU A 1 96 ? 1.964 -5.566 -16.969 1.00 93.94 96 GLU A C 1
ATOM 790 O O . GLU A 1 96 ? 1.943 -6.779 -16.750 1.00 93.94 96 GLU A O 1
ATOM 795 N N . MET A 1 97 ? 2.772 -4.732 -16.304 1.00 91.94 97 MET A N 1
ATOM 796 C CA . MET A 1 97 ? 3.684 -5.152 -15.250 1.00 91.94 97 MET A CA 1
ATOM 797 C C . MET A 1 97 ? 2.911 -5.883 -14.145 1.00 91.94 97 MET A C 1
ATOM 799 O O . MET A 1 97 ? 1.912 -5.359 -13.639 1.00 91.94 97 MET A O 1
ATOM 803 N N . PRO A 1 98 ? 3.358 -7.080 -13.725 1.00 87.94 98 PRO A N 1
ATOM 804 C CA . PRO A 1 98 ? 2.738 -7.772 -12.607 1.00 87.94 98 PRO A CA 1
ATOM 805 C C . PRO A 1 98 ? 2.751 -6.896 -11.351 1.00 87.94 98 PRO A C 1
ATOM 807 O O . PRO A 1 98 ? 3.797 -6.377 -10.965 1.00 87.94 98 PRO A O 1
ATOM 810 N N . ALA A 1 99 ? 1.608 -6.781 -10.668 1.00 82.81 99 ALA A N 1
ATOM 811 C CA . ALA A 1 99 ? 1.507 -6.005 -9.428 1.00 82.81 99 ALA A CA 1
ATOM 812 C C . ALA A 1 99 ? 2.534 -6.458 -8.373 1.00 82.81 99 ALA A C 1
ATOM 814 O O . ALA A 1 99 ? 3.125 -5.625 -7.696 1.00 82.81 99 ALA A O 1
ATOM 815 N N . SER A 1 100 ? 2.825 -7.763 -8.313 1.00 79.31 100 SER A N 1
ATOM 816 C CA . SER A 1 100 ? 3.848 -8.330 -7.429 1.00 79.31 100 SER A CA 1
ATOM 817 C C . SER A 1 100 ? 5.257 -7.792 -7.693 1.00 79.31 100 SER A C 1
ATOM 819 O O . SER A 1 100 ? 6.047 -7.703 -6.761 1.00 79.31 100 SER A O 1
ATOM 821 N N . SER A 1 101 ? 5.589 -7.445 -8.942 1.00 82.38 101 SER A N 1
ATOM 822 C CA . SER A 1 101 ? 6.890 -6.855 -9.280 1.00 82.38 101 SER A CA 1
ATOM 823 C C . SER A 1 101 ? 6.993 -5.433 -8.733 1.00 82.38 101 SER A C 1
ATOM 825 O O . SER A 1 101 ? 7.989 -5.087 -8.113 1.00 82.38 101 SER A O 1
ATOM 827 N N . ILE A 1 102 ? 5.931 -4.639 -8.892 1.00 84.88 102 ILE A N 1
ATOM 828 C CA . ILE A 1 102 ? 5.859 -3.273 -8.363 1.00 84.88 102 ILE A CA 1
ATOM 829 C C . ILE A 1 102 ? 5.922 -3.286 -6.829 1.00 84.88 102 ILE A C 1
ATOM 831 O O . ILE A 1 102 ? 6.683 -2.527 -6.236 1.00 84.88 102 ILE A O 1
ATOM 835 N N . GLU A 1 103 ? 5.152 -4.166 -6.182 1.00 77.88 103 GLU A N 1
ATOM 836 C CA . GLU A 1 103 ? 5.144 -4.321 -4.722 1.00 77.88 103 GLU A CA 1
ATOM 837 C C . GLU A 1 103 ? 6.522 -4.710 -4.172 1.00 77.88 103 GLU A C 1
ATOM 839 O O . GLU A 1 103 ? 6.968 -4.114 -3.192 1.00 77.88 103 GLU A O 1
ATOM 844 N N . ALA A 1 104 ? 7.211 -5.659 -4.818 1.00 78.19 104 ALA A N 1
ATOM 845 C CA . ALA A 1 104 ? 8.558 -6.065 -4.425 1.00 78.19 104 ALA A CA 1
ATOM 846 C C . ALA A 1 104 ? 9.568 -4.917 -4.575 1.00 78.19 104 ALA A C 1
ATOM 848 O O . ALA A 1 104 ? 10.358 -4.675 -3.665 1.00 78.19 104 ALA A O 1
ATOM 849 N N . SER A 1 105 ? 9.512 -4.164 -5.681 1.00 82.62 105 SER A N 1
ATOM 850 C CA . SER A 1 105 ? 10.373 -2.992 -5.862 1.00 82.62 105 SER A CA 1
ATOM 851 C C . SER A 1 105 ? 10.136 -1.930 -4.786 1.00 82.62 105 SER A C 1
ATOM 853 O O . SER A 1 105 ? 11.101 -1.405 -4.243 1.00 82.62 105 SER A O 1
ATOM 855 N N . GLU A 1 106 ? 8.884 -1.636 -4.427 1.00 80.19 106 GLU A N 1
ATOM 856 C CA . GLU A 1 106 ? 8.571 -0.673 -3.359 1.00 80.19 106 GLU A CA 1
ATOM 857 C C . GLU A 1 106 ? 9.076 -1.148 -1.984 1.00 80.19 106 GLU A C 1
ATOM 859 O O . GLU A 1 106 ? 9.625 -0.349 -1.225 1.00 80.19 106 GLU A O 1
ATOM 864 N N . GLU A 1 107 ? 8.945 -2.442 -1.668 1.00 73.94 107 GLU A N 1
ATOM 865 C CA . GLU A 1 107 ? 9.459 -3.029 -0.421 1.00 73.94 107 GLU A CA 1
ATOM 866 C C . GLU A 1 107 ? 10.991 -2.928 -0.322 1.00 73.94 107 GLU A C 1
ATOM 868 O O . GLU A 1 107 ? 11.529 -2.638 0.749 1.00 73.94 107 GLU A O 1
ATOM 873 N N . GLU A 1 108 ? 11.694 -3.092 -1.445 1.00 75.31 108 GLU A N 1
ATOM 874 C CA . GLU A 1 108 ? 13.155 -2.979 -1.528 1.00 75.31 108 GLU A CA 1
ATOM 875 C C . GLU A 1 108 ? 13.658 -1.535 -1.741 1.00 75.31 108 GLU A C 1
ATOM 877 O O . GLU A 1 108 ? 14.867 -1.287 -1.725 1.00 75.31 108 GLU A O 1
ATOM 882 N N . GLY A 1 109 ? 12.758 -0.559 -1.914 1.00 78.00 109 GLY A N 1
ATOM 883 C CA . GLY A 1 109 ? 13.108 0.838 -2.198 1.00 78.00 109 GLY A CA 1
ATOM 884 C C . GLY A 1 109 ? 13.708 1.060 -3.593 1.00 78.00 109 GLY A C 1
ATOM 885 O O . GLY A 1 109 ? 14.501 1.986 -3.787 1.00 78.00 109 GLY A O 1
ATOM 886 N N . LEU A 1 110 ? 13.358 0.201 -4.550 1.00 82.94 110 LEU A N 1
ATOM 887 C CA . LEU A 1 110 ? 13.786 0.232 -5.945 1.00 82.94 110 LEU A CA 1
ATOM 888 C C . LEU A 1 110 ? 12.768 0.964 -6.832 1.00 82.94 110 LEU A C 1
ATOM 890 O O . LEU A 1 110 ? 11.565 0.971 -6.573 1.00 82.94 110 LEU A O 1
ATOM 894 N N . ASP A 1 111 ? 13.254 1.562 -7.920 1.00 87.94 111 ASP A N 1
ATOM 895 C CA . ASP A 1 111 ? 12.404 2.234 -8.904 1.00 87.94 111 ASP A CA 1
ATOM 896 C C . ASP A 1 111 ? 11.879 1.231 -9.941 1.00 87.94 111 ASP A C 1
ATOM 898 O O . ASP A 1 111 ? 12.571 0.889 -10.896 1.00 87.94 111 ASP A O 1
ATOM 902 N N . TRP A 1 112 ? 10.629 0.788 -9.784 1.00 91.06 112 TRP A N 1
ATOM 903 C CA . TRP A 1 112 ? 9.961 -0.114 -10.733 1.00 91.06 112 TRP A CA 1
ATOM 904 C C . TRP A 1 112 ? 9.706 0.514 -12.111 1.00 91.06 112 TRP A C 1
ATOM 906 O O . TRP A 1 112 ? 9.315 -0.187 -13.044 1.00 91.06 112 TRP A O 1
ATOM 916 N N . THR A 1 113 ? 9.889 1.828 -12.279 1.00 94.94 113 THR A N 1
ATOM 917 C CA . THR A 1 113 ? 9.644 2.499 -13.565 1.00 94.94 113 THR A CA 1
ATOM 918 C C . THR A 1 113 ? 10.812 2.375 -14.544 1.00 94.94 113 THR A C 1
ATOM 920 O O . THR A 1 113 ? 10.642 2.666 -15.733 1.00 94.94 113 THR A O 1
ATOM 923 N N . GLN A 1 114 ? 11.983 1.937 -14.070 1.00 94.94 114 GLN A N 1
ATOM 924 C CA . GLN A 1 114 ? 13.218 1.895 -14.849 1.00 94.94 114 GLN A CA 1
ATOM 925 C C . GLN A 1 114 ? 14.005 0.608 -14.596 1.00 94.94 114 GLN A C 1
ATOM 927 O O . GLN A 1 114 ? 13.829 -0.058 -13.582 1.00 94.94 114 GLN A O 1
ATOM 932 N N . MET A 1 115 ? 14.897 0.255 -15.522 1.00 93.38 115 MET A N 1
ATOM 933 C CA . MET A 1 115 ? 15.787 -0.895 -15.357 1.00 93.38 115 MET A CA 1
ATOM 934 C C . MET A 1 115 ? 17.115 -0.696 -16.080 1.00 93.38 115 MET A C 1
ATOM 936 O O . MET A 1 115 ? 17.153 -0.218 -17.215 1.00 93.38 115 MET A O 1
ATOM 940 N N . GLY A 1 116 ? 18.207 -1.111 -15.437 1.00 93.62 116 GLY A N 1
ATOM 941 C CA . GLY A 1 116 ? 19.531 -1.168 -16.048 1.00 93.62 116 GLY A CA 1
ATOM 942 C C . GLY A 1 116 ? 19.791 -2.539 -16.668 1.00 93.62 116 GLY A C 1
ATOM 943 O O . GLY A 1 116 ? 19.976 -3.512 -15.942 1.00 93.62 116 GLY A O 1
ATOM 944 N N . LEU A 1 117 ? 19.864 -2.619 -17.997 1.00 94.25 117 LEU A N 1
ATOM 945 C CA . LEU A 1 117 ? 20.149 -3.858 -18.729 1.00 94.25 117 LEU A CA 1
ATOM 946 C C . LEU A 1 117 ? 21.418 -3.744 -19.569 1.00 94.25 117 LEU A C 1
ATOM 948 O O . LEU A 1 117 ? 21.901 -2.655 -19.885 1.00 94.25 117 LEU A O 1
ATOM 952 N N . TYR A 1 118 ? 21.975 -4.886 -19.959 1.00 92.50 118 TYR A N 1
ATOM 953 C CA . TYR A 1 118 ? 23.136 -4.896 -20.836 1.00 92.50 118 TYR A CA 1
ATOM 954 C C . TYR A 1 118 ? 22.726 -4.748 -22.307 1.00 92.50 118 TYR A C 1
ATOM 956 O O . TYR A 1 118 ? 21.671 -5.245 -22.705 1.00 92.50 118 TYR A O 1
ATOM 964 N N . PRO A 1 119 ? 23.592 -4.165 -23.157 1.00 92.06 119 PRO A N 1
ATOM 965 C CA . PRO A 1 119 ? 23.358 -4.039 -24.598 1.00 92.06 119 PRO A CA 1
ATOM 966 C C . PRO A 1 119 ? 22.931 -5.346 -25.281 1.00 92.06 119 PRO A C 1
ATOM 968 O O . PRO A 1 119 ? 22.100 -5.344 -26.184 1.00 92.06 119 PRO A O 1
ATOM 971 N N . ASP A 1 120 ? 23.476 -6.475 -24.828 1.00 91.44 120 ASP A N 1
ATOM 972 C CA . ASP A 1 120 ? 23.182 -7.785 -25.403 1.00 91.44 120 ASP A CA 1
ATOM 973 C C . ASP A 1 120 ? 21.801 -8.329 -25.007 1.00 91.44 120 ASP A C 1
ATOM 975 O O . ASP A 1 120 ? 21.295 -9.207 -25.705 1.00 91.44 120 ASP A O 1
ATOM 979 N N . ASP A 1 121 ? 21.198 -7.845 -23.916 1.00 94.38 121 ASP A N 1
ATOM 980 C CA . ASP A 1 121 ? 19.868 -8.265 -23.433 1.00 94.38 121 ASP A CA 1
ATOM 981 C C . ASP A 1 121 ? 18.721 -7.587 -24.187 1.00 94.38 121 ASP A C 1
ATOM 983 O O . ASP A 1 121 ? 17.565 -7.981 -24.048 1.00 94.38 121 ASP A O 1
ATOM 987 N N . ILE A 1 122 ? 19.032 -6.585 -25.008 1.00 95.50 122 ILE A N 1
ATOM 988 C CA . ILE A 1 122 ? 18.030 -5.756 -25.667 1.00 95.50 122 ILE A CA 1
ATOM 989 C C . ILE A 1 122 ? 18.273 -5.647 -27.170 1.00 95.50 122 ILE A C 1
ATOM 991 O O . ILE A 1 122 ? 19.364 -5.901 -27.692 1.00 95.50 122 ILE A O 1
ATOM 995 N N . GLU A 1 123 ? 17.226 -5.278 -27.888 1.00 96.25 123 GLU A N 1
ATOM 996 C CA . GLU A 1 123 ? 17.251 -4.971 -29.313 1.00 96.25 123 GLU A CA 1
ATOM 997 C C . GLU A 1 123 ? 16.442 -3.708 -29.600 1.00 96.25 123 GLU A C 1
ATOM 999 O O . GLU A 1 123 ? 15.489 -3.396 -28.891 1.00 96.25 123 GLU A O 1
ATOM 1004 N N . VAL A 1 124 ? 16.825 -2.962 -30.636 1.00 96.75 124 VAL A N 1
ATOM 1005 C CA . VAL A 1 124 ? 16.076 -1.771 -31.059 1.00 96.75 124 VAL A CA 1
ATOM 1006 C C . VAL A 1 124 ? 14.709 -2.195 -31.597 1.00 96.75 124 VAL A C 1
ATOM 1008 O O . VAL A 1 124 ? 14.603 -3.132 -32.385 1.00 96.75 124 VAL A O 1
ATOM 1011 N N . THR A 1 125 ? 13.667 -1.474 -31.199 1.00 97.19 125 THR A N 1
ATOM 1012 C CA . THR A 1 125 ? 12.279 -1.676 -31.631 1.00 97.19 125 THR A CA 1
ATOM 1013 C C . THR A 1 125 ? 11.645 -0.336 -32.009 1.00 97.19 125 THR A C 1
ATOM 1015 O O . THR A 1 125 ? 12.230 0.735 -31.844 1.00 97.19 125 THR A O 1
ATOM 1018 N N . THR A 1 126 ? 10.426 -0.378 -32.533 1.00 96.81 126 THR A N 1
ATOM 1019 C CA . THR A 1 126 ? 9.604 0.814 -32.756 1.00 96.81 126 THR A CA 1
ATOM 1020 C C . THR A 1 126 ? 8.919 1.243 -31.462 1.00 96.81 126 THR A C 1
ATOM 1022 O O . THR A 1 126 ? 8.371 0.395 -30.757 1.00 96.81 126 THR A O 1
ATOM 1025 N N . ALA A 1 127 ? 8.888 2.550 -31.189 1.00 97.44 127 ALA A N 1
ATOM 1026 C CA . ALA A 1 127 ? 8.112 3.112 -30.085 1.00 97.44 127 ALA A CA 1
ATOM 1027 C C . ALA A 1 127 ? 6.628 2.724 -30.201 1.00 97.44 127 ALA A C 1
ATOM 1029 O O . ALA A 1 127 ? 6.062 2.747 -31.297 1.00 97.44 127 ALA A O 1
ATOM 1030 N N . ARG A 1 128 ? 6.005 2.386 -29.069 1.00 97.94 128 ARG A N 1
ATOM 1031 C CA . ARG A 1 128 ? 4.579 2.025 -28.987 1.00 97.94 128 ARG A CA 1
ATOM 1032 C C . ARG A 1 128 ? 3.711 3.127 -28.374 1.00 97.94 128 ARG A C 1
ATOM 1034 O O . ARG A 1 128 ? 2.490 3.039 -28.431 1.00 97.94 128 ARG A O 1
ATOM 1041 N N . ASP A 1 129 ? 4.341 4.143 -27.792 1.00 98.00 129 ASP A N 1
ATOM 1042 C CA . ASP A 1 129 ? 3.696 5.224 -27.055 1.00 98.00 129 ASP A CA 1
ATOM 1043 C C . ASP A 1 129 ? 4.546 6.509 -27.053 1.00 98.00 129 ASP A C 1
ATOM 1045 O O . ASP A 1 129 ? 5.599 6.582 -27.697 1.00 98.00 129 ASP A O 1
ATOM 1049 N N . THR A 1 130 ? 4.095 7.518 -26.306 1.00 97.31 130 THR A N 1
ATOM 1050 C CA . THR A 1 130 ? 4.817 8.773 -26.068 1.00 97.31 130 THR A CA 1
ATOM 1051 C C . THR A 1 130 ? 5.300 8.905 -24.620 1.00 97.31 130 THR A C 1
ATOM 1053 O O . THR A 1 130 ? 4.810 8.239 -23.710 1.00 97.31 130 THR A O 1
ATOM 1056 N N . GLU A 1 131 ? 6.222 9.837 -24.361 1.00 95.12 131 GLU A N 1
ATOM 1057 C CA . GLU A 1 131 ? 6.632 10.190 -22.990 1.00 95.12 131 GLU A CA 1
ATOM 1058 C C . GLU A 1 131 ? 5.461 10.688 -22.123 1.00 95.12 131 GLU A C 1
ATOM 1060 O O . GLU A 1 131 ? 5.468 10.534 -20.901 1.00 95.12 131 GLU A O 1
ATOM 1065 N N . GLN A 1 132 ? 4.439 11.294 -22.738 1.00 97.38 132 GLN A N 1
ATOM 1066 C CA . GLN A 1 132 ? 3.245 11.726 -22.016 1.00 97.38 132 GLN A CA 1
ATOM 1067 C C . GLN A 1 132 ? 2.410 10.526 -21.552 1.00 97.38 132 GLN A C 1
ATOM 1069 O O . GLN A 1 132 ? 1.918 10.531 -20.421 1.00 97.38 132 GLN A O 1
ATOM 1074 N N . ASP A 1 133 ? 2.297 9.488 -22.382 1.00 98.00 133 ASP A N 1
ATOM 1075 C CA . ASP A 1 133 ? 1.600 8.252 -22.022 1.00 98.00 133 ASP A CA 1
ATOM 1076 C C . ASP A 1 133 ? 2.293 7.540 -20.856 1.00 98.00 133 ASP A C 1
ATOM 1078 O O . ASP A 1 133 ? 1.614 7.058 -19.946 1.00 98.00 133 ASP A O 1
ATOM 1082 N N . VAL A 1 134 ? 3.633 7.542 -20.833 1.00 97.50 134 VAL A N 1
ATOM 1083 C CA . VAL A 1 134 ? 4.431 7.014 -19.712 1.00 97.50 134 VAL A CA 1
ATOM 1084 C C . VAL A 1 134 ? 4.137 7.769 -18.426 1.00 97.50 134 VAL A C 1
ATOM 1086 O O . VAL A 1 134 ? 3.781 7.151 -17.426 1.00 97.50 134 VAL A O 1
ATOM 1089 N N . LYS A 1 135 ? 4.188 9.106 -18.447 1.00 96.38 135 LYS A N 1
ATOM 1090 C CA . LYS A 1 135 ? 3.873 9.924 -17.262 1.00 96.38 135 LYS A CA 1
ATOM 1091 C C . LYS A 1 135 ? 2.461 9.662 -16.741 1.00 96.38 135 LYS A C 1
ATOM 1093 O O . LYS A 1 135 ? 2.248 9.632 -15.528 1.00 96.38 135 LYS A O 1
ATOM 1098 N N . HIS A 1 136 ? 1.492 9.468 -17.636 1.00 96.69 136 HIS A N 1
ATOM 1099 C CA . HIS A 1 136 ? 0.132 9.102 -17.247 1.00 96.69 136 HIS A CA 1
ATOM 1100 C C . HIS A 1 136 ? 0.070 7.710 -16.606 1.00 96.69 136 HIS A C 1
ATOM 1102 O O . HIS A 1 136 ? -0.522 7.590 -15.537 1.00 96.69 136 HIS A O 1
ATOM 1108 N N . ALA A 1 137 ? 0.714 6.697 -17.193 1.00 96.25 137 ALA A N 1
ATOM 1109 C CA . ALA A 1 137 ? 0.760 5.344 -16.631 1.00 96.25 137 ALA A CA 1
ATOM 1110 C C . ALA A 1 137 ? 1.466 5.304 -15.265 1.00 96.25 137 ALA A C 1
ATOM 1112 O O . ALA A 1 137 ? 0.939 4.732 -14.315 1.00 96.25 137 ALA A O 1
ATOM 1113 N N . GLN A 1 138 ? 2.609 5.983 -15.123 1.00 94.62 138 GLN A N 1
ATOM 1114 C CA . GLN A 1 138 ? 3.316 6.103 -13.845 1.00 94.62 138 GLN A CA 1
ATOM 1115 C C . GLN A 1 138 ? 2.432 6.762 -12.777 1.00 94.62 138 GLN A C 1
ATOM 1117 O O . GLN A 1 138 ? 2.381 6.296 -11.642 1.00 94.62 138 GLN A O 1
ATOM 1122 N N . LYS A 1 139 ? 1.711 7.839 -13.122 1.00 92.56 139 LYS A N 1
ATOM 1123 C CA . LYS A 1 139 ? 0.792 8.512 -12.191 1.00 92.56 139 LYS A CA 1
ATOM 1124 C C . LYS A 1 139 ? -0.380 7.612 -11.799 1.00 92.56 139 LYS A C 1
ATOM 1126 O O . LYS A 1 139 ? -0.744 7.582 -10.628 1.00 92.56 139 LYS A O 1
ATOM 1131 N N . GLU A 1 140 ? -0.967 6.908 -12.760 1.00 91.31 140 GLU A N 1
ATOM 1132 C CA . GLU A 1 140 ? -2.054 5.951 -12.542 1.00 91.31 140 GLU A CA 1
ATOM 1133 C C . GLU A 1 140 ? -1.629 4.852 -11.560 1.00 91.31 140 GLU A C 1
ATOM 1135 O O . GLU A 1 140 ? -2.273 4.669 -10.529 1.00 91.31 140 GLU A O 1
ATOM 1140 N N . LEU A 1 141 ? -0.493 4.203 -11.814 1.00 89.38 141 LEU A N 1
ATOM 1141 C CA . LEU A 1 141 ? 0.039 3.139 -10.963 1.00 89.38 141 LEU A CA 1
ATOM 1142 C C . LEU A 1 141 ? 0.447 3.648 -9.579 1.00 89.38 141 LEU A C 1
ATOM 1144 O O . LEU A 1 141 ? 0.090 3.027 -8.584 1.00 89.38 141 LEU A O 1
ATOM 1148 N N . LYS A 1 142 ? 1.091 4.820 -9.476 1.00 86.62 142 LYS A N 1
ATOM 1149 C CA . LYS A 1 142 ? 1.391 5.446 -8.174 1.00 86.62 142 LYS A CA 1
ATOM 1150 C C . LYS A 1 142 ? 0.128 5.725 -7.364 1.00 86.62 142 LYS A C 1
ATOM 1152 O O . LYS A 1 142 ? 0.128 5.532 -6.154 1.00 86.62 142 LYS A O 1
ATOM 1157 N N . LEU A 1 143 ? -0.959 6.151 -8.011 1.00 83.00 143 LEU A N 1
ATOM 1158 C CA . LEU A 1 143 ? -2.247 6.339 -7.340 1.00 83.00 143 LEU A CA 1
ATOM 1159 C C . LEU A 1 143 ? -2.858 5.009 -6.889 1.00 83.00 143 LEU A C 1
ATOM 1161 O O . LEU A 1 143 ? -3.454 4.964 -5.816 1.00 83.00 143 LEU A O 1
ATOM 1165 N N . VAL A 1 144 ? -2.715 3.939 -7.674 1.00 80.31 144 VAL A N 1
ATOM 1166 C CA . VAL A 1 144 ? -3.154 2.592 -7.280 1.00 80.31 144 VAL A CA 1
ATOM 1167 C C . VAL A 1 144 ? -2.350 2.097 -6.081 1.00 80.31 144 VAL A C 1
ATOM 1169 O O . VAL A 1 144 ? -2.956 1.707 -5.088 1.00 80.31 144 VAL A O 1
ATOM 1172 N N . LEU A 1 145 ? -1.018 2.193 -6.123 1.00 77.06 145 LEU A N 1
ATOM 1173 C CA . LEU A 1 145 ? -0.144 1.831 -5.006 1.00 77.06 145 LEU A CA 1
ATOM 1174 C C . LEU A 1 145 ? -0.493 2.630 -3.759 1.00 77.06 145 LEU A C 1
ATOM 1176 O O . LEU A 1 145 ? -0.693 2.026 -2.707 1.00 77.06 145 LEU A O 1
ATOM 1180 N N . TYR A 1 146 ? -0.678 3.948 -3.903 1.00 74.69 146 TYR A N 1
ATOM 1181 C CA . TYR A 1 146 ? -1.134 4.812 -2.820 1.00 74.69 146 TYR A CA 1
ATOM 1182 C C . TYR A 1 146 ? -2.482 4.328 -2.243 1.00 74.69 146 TYR A C 1
ATOM 1184 O O . TYR A 1 146 ? -2.664 4.136 -1.052 1.00 74.69 146 TYR A O 1
ATOM 1192 N N . LYS A 1 147 ? -3.464 3.998 -3.075 1.00 75.56 147 LYS A N 1
ATOM 1193 C CA . LYS A 1 147 ? -4.748 3.487 -2.559 1.00 75.56 147 LYS A CA 1
ATOM 1194 C C . LYS A 1 147 ? -4.669 2.075 -1.979 1.00 75.56 147 LYS A C 1
ATOM 1196 O O . LYS A 1 147 ? -5.568 1.657 -1.252 1.00 75.56 147 LYS A O 1
ATOM 1201 N N . SER A 1 148 ? -3.609 1.348 -2.306 1.00 72.94 148 SER A N 1
ATOM 1202 C CA . SER A 1 148 ? -3.352 0.004 -1.819 1.00 72.94 148 SER A CA 1
ATOM 1203 C C . SER A 1 148 ? -2.673 0.002 -0.443 1.00 72.94 148 SER A C 1
ATOM 1205 O O . SER A 1 148 ? -2.633 -1.034 0.202 1.00 72.94 148 SER A O 1
ATOM 1207 N N . TYR A 1 149 ? -2.153 1.123 0.063 1.00 79.88 149 TYR A N 1
ATOM 1208 C CA . TYR A 1 149 ? -1.415 1.141 1.336 1.00 79.88 149 TYR A CA 1
ATOM 1209 C C . TYR A 1 149 ? -0.176 0.222 1.361 1.00 79.88 149 TYR A C 1
ATOM 1211 O O . TYR A 1 149 ? 0.269 -0.177 2.436 1.00 79.88 149 TYR A O 1
ATOM 1219 N N . SER A 1 150 ? 0.394 -0.131 0.201 1.00 74.44 150 SER A N 1
ATOM 1220 C CA . SER A 1 150 ? 1.515 -1.082 0.088 1.00 74.44 150 SER A CA 1
ATOM 1221 C C . SER A 1 150 ? 2.739 -0.684 0.925 1.00 74.44 150 SER A C 1
ATOM 1223 O O . SER A 1 150 ? 3.364 -1.544 1.541 1.00 74.44 150 SER A O 1
ATOM 1225 N N . TRP A 1 151 ? 3.025 0.616 1.054 1.00 77.00 151 TRP A N 1
ATOM 1226 C CA . TRP A 1 151 ? 4.132 1.149 1.865 1.00 77.00 151 TRP A CA 1
ATOM 1227 C C . TRP A 1 151 ? 3.974 0.926 3.380 1.00 77.00 151 TRP A C 1
ATOM 1229 O O . TRP A 1 151 ? 4.902 1.193 4.139 1.00 77.00 151 TRP A O 1
ATOM 1239 N N . LEU A 1 152 ? 2.812 0.451 3.845 1.00 83.31 152 LEU A N 1
ATOM 1240 C CA . LEU A 1 152 ? 2.600 0.027 5.234 1.00 83.31 152 LEU A CA 1
ATOM 1241 C C . LEU A 1 152 ? 2.980 -1.448 5.470 1.00 83.31 152 LEU A C 1
ATOM 1243 O O . LEU A 1 152 ? 2.734 -1.981 6.556 1.00 83.31 152 LEU A O 1
ATOM 1247 N N . GLY A 1 153 ? 3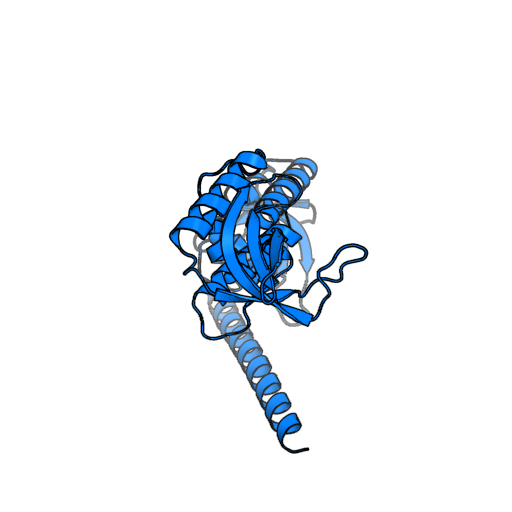.522 -2.142 4.463 1.00 84.88 153 GLY A N 1
ATOM 1248 C CA . GLY A 1 153 ? 3.921 -3.545 4.560 1.00 84.88 153 GLY A CA 1
ATOM 1249 C C . GLY A 1 153 ? 2.754 -4.451 4.965 1.00 84.88 153 GLY A C 1
ATOM 1250 O O . GLY A 1 153 ? 1.658 -4.379 4.404 1.00 84.88 153 GLY A O 1
ATOM 1251 N N . ASP A 1 154 ? 2.959 -5.296 5.978 1.00 88.81 154 ASP A N 1
ATOM 1252 C CA . ASP A 1 154 ? 1.938 -6.242 6.449 1.00 88.81 154 ASP A CA 1
ATOM 1253 C C . ASP A 1 154 ? 0.656 -5.569 6.955 1.00 88.81 154 ASP A C 1
ATOM 1255 O O . ASP A 1 154 ? -0.422 -6.157 6.859 1.00 88.81 154 ASP A O 1
ATOM 1259 N N . GLN A 1 155 ? 0.739 -4.345 7.483 1.00 91.81 155 GLN A N 1
ATOM 1260 C CA . GLN A 1 155 ? -0.450 -3.582 7.869 1.00 91.81 155 GLN A CA 1
ATOM 1261 C C . GLN A 1 155 ? -1.262 -3.155 6.644 1.00 91.81 155 GLN A C 1
ATOM 1263 O O . GLN A 1 155 ? -2.482 -3.322 6.627 1.00 91.81 155 GLN A O 1
ATOM 1268 N N . GLY A 1 156 ? -0.584 -2.704 5.588 1.00 90.19 156 GLY A N 1
ATOM 1269 C CA . GLY A 1 156 ? -1.203 -2.399 4.300 1.00 90.19 156 GLY A CA 1
ATOM 1270 C C . GLY A 1 156 ? -1.932 -3.604 3.716 1.00 90.19 156 GLY A C 1
ATOM 1271 O O . GLY A 1 156 ? -3.107 -3.508 3.371 1.00 90.19 156 GLY A O 1
ATOM 1272 N N . LYS A 1 157 ? -1.279 -4.775 3.711 1.00 88.19 157 LYS A N 1
ATOM 1273 C CA . LYS A 1 157 ? -1.871 -6.040 3.235 1.00 88.19 157 LYS A CA 1
ATOM 1274 C C . LYS A 1 157 ? -3.174 -6.384 3.971 1.00 88.19 157 LYS A C 1
ATOM 1276 O O . LYS A 1 157 ? -4.159 -6.764 3.336 1.00 88.19 157 LYS A O 1
ATOM 1281 N N . ARG A 1 158 ? -3.223 -6.203 5.298 1.00 94.50 158 ARG A N 1
ATOM 1282 C CA . ARG A 1 158 ? -4.451 -6.414 6.091 1.00 94.50 158 ARG A CA 1
ATOM 1283 C C . ARG A 1 158 ? -5.546 -5.409 5.742 1.00 94.50 158 ARG A C 1
ATOM 1285 O O . ARG A 1 158 ? -6.685 -5.814 5.521 1.00 94.50 158 ARG A O 1
ATOM 1292 N N . ILE A 1 159 ? -5.203 -4.125 5.626 1.00 93.12 159 ILE A N 1
ATOM 1293 C CA . ILE A 1 159 ? -6.141 -3.061 5.232 1.00 93.12 159 ILE A CA 1
ATOM 1294 C C . ILE A 1 159 ? -6.738 -3.349 3.846 1.00 93.12 159 ILE A C 1
ATOM 1296 O O . ILE A 1 159 ? -7.959 -3.311 3.679 1.00 93.12 159 ILE A O 1
ATOM 1300 N N . GLN A 1 160 ? -5.909 -3.711 2.862 1.00 89.19 160 GLN A N 1
ATOM 1301 C CA . GLN A 1 160 ? -6.383 -4.101 1.531 1.00 89.19 160 GLN A CA 1
ATOM 1302 C C . GLN A 1 160 ? -7.335 -5.293 1.589 1.00 89.19 160 GLN A C 1
ATOM 1304 O O . GLN A 1 160 ? -8.366 -5.298 0.919 1.00 89.19 160 GLN A O 1
ATOM 1309 N N . GLN A 1 161 ? -7.010 -6.311 2.390 1.00 91.44 161 GLN A N 1
ATOM 1310 C CA . GLN A 1 161 ? -7.852 -7.493 2.523 1.00 91.44 161 GLN A CA 1
ATOM 1311 C C . GLN A 1 161 ? -9.237 -7.140 3.080 1.00 91.44 161 GLN A C 1
ATOM 1313 O O . GLN A 1 161 ? -10.242 -7.678 2.605 1.00 91.44 161 GLN A O 1
ATOM 1318 N N . ILE A 1 162 ? -9.309 -6.208 4.035 1.00 94.50 162 ILE A N 1
ATOM 1319 C CA . ILE A 1 162 ? -10.574 -5.693 4.571 1.00 94.50 162 ILE A CA 1
ATOM 1320 C C . ILE A 1 162 ? -11.358 -4.979 3.465 1.00 94.50 162 ILE A C 1
ATOM 1322 O O . ILE A 1 162 ? -12.543 -5.256 3.280 1.00 94.50 162 ILE A O 1
ATOM 1326 N N . LEU A 1 163 ? -10.703 -4.115 2.688 1.00 91.69 163 LEU A N 1
ATOM 1327 C CA . LEU A 1 163 ? -11.339 -3.271 1.669 1.00 91.69 163 LEU A CA 1
ATOM 1328 C C . LEU A 1 163 ? -11.526 -3.933 0.298 1.00 91.69 163 LEU A C 1
ATOM 1330 O O . LEU A 1 163 ? -12.067 -3.319 -0.622 1.00 91.69 163 LEU A O 1
ATOM 1334 N N . ARG A 1 164 ? -11.126 -5.197 0.153 1.00 87.88 164 ARG A N 1
ATOM 1335 C CA . ARG A 1 164 ? -11.180 -5.919 -1.117 1.00 87.88 164 ARG A CA 1
ATOM 1336 C C . ARG A 1 164 ? -12.584 -5.892 -1.728 1.00 87.88 164 ARG A C 1
ATOM 1338 O O . ARG A 1 164 ? -13.555 -6.325 -1.111 1.00 87.88 164 ARG A O 1
ATOM 1345 N N . GLY A 1 165 ? -12.660 -5.447 -2.982 1.00 83.69 165 GLY A N 1
ATOM 1346 C CA . GLY A 1 165 ? -13.904 -5.405 -3.756 1.00 83.69 165 GLY A CA 1
ATOM 1347 C C . GLY A 1 165 ? -14.816 -4.218 -3.436 1.00 83.69 165 GLY A C 1
ATOM 1348 O O . GLY A 1 165 ? -15.934 -4.176 -3.944 1.00 83.69 165 GLY A O 1
ATOM 1349 N N . VAL A 1 166 ? -14.362 -3.263 -2.620 1.00 88.25 166 VAL A N 1
A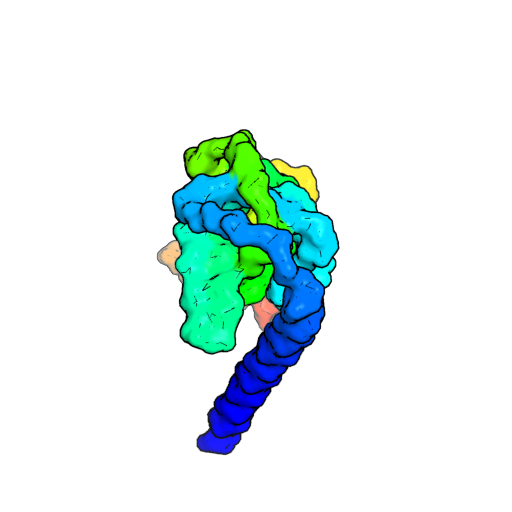TOM 1350 C CA . VAL A 1 166 ? -15.077 -2.008 -2.378 1.00 88.25 166 VAL A CA 1
ATOM 1351 C C . VAL A 1 166 ? -14.599 -0.943 -3.359 1.00 88.25 166 VAL A C 1
ATOM 1353 O O . VAL A 1 166 ? -13.411 -0.830 -3.648 1.00 88.25 166 VAL A O 1
ATOM 1356 N N . ASP A 1 167 ? -15.531 -0.141 -3.868 1.00 82.69 167 ASP A N 1
ATOM 1357 C CA . ASP A 1 167 ? -15.186 1.055 -4.630 1.00 82.69 167 ASP A CA 1
ATOM 1358 C C . ASP A 1 167 ? -14.597 2.120 -3.694 1.00 82.69 167 ASP A C 1
ATOM 1360 O O . ASP A 1 167 ? -15.315 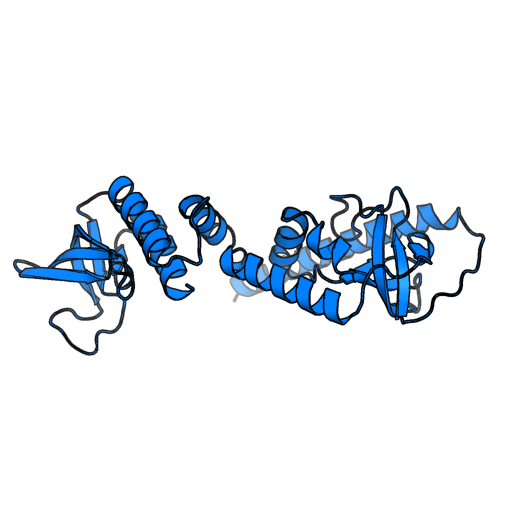2.749 -2.914 1.00 82.69 167 ASP A O 1
ATOM 1364 N N . HIS A 1 168 ? -13.284 2.334 -3.794 1.00 81.12 168 HIS A N 1
ATOM 1365 C CA . HIS A 1 168 ? -12.555 3.330 -3.008 1.00 81.12 168 HIS A CA 1
ATOM 1366 C C . HIS A 1 168 ? -12.967 4.780 -3.324 1.00 81.12 168 HIS A C 1
ATOM 1368 O O . HIS A 1 168 ? -12.632 5.677 -2.559 1.00 81.12 168 HIS A O 1
ATOM 1374 N N . GLY A 1 169 ? -13.668 5.037 -4.437 1.00 79.81 169 GLY A N 1
ATOM 1375 C CA . GLY A 1 169 ? -14.248 6.349 -4.743 1.00 79.81 169 GLY A CA 1
ATOM 1376 C C . GLY A 1 169 ? -15.542 6.646 -3.978 1.00 79.81 169 GLY A C 1
ATOM 1377 O O . GLY A 1 169 ? -16.005 7.785 -3.975 1.00 79.81 169 GLY A O 1
ATOM 1378 N N . ASN A 1 170 ? -16.128 5.643 -3.321 1.00 87.38 170 ASN A N 1
ATOM 1379 C CA . ASN A 1 170 ? -17.344 5.775 -2.532 1.00 87.38 170 ASN A CA 1
ATOM 1380 C C . ASN A 1 170 ? -17.009 5.725 -1.035 1.00 87.38 170 ASN A C 1
ATOM 1382 O O . ASN A 1 170 ? -17.021 4.659 -0.417 1.00 87.38 170 ASN A O 1
ATOM 1386 N N . GLU A 1 171 ? -16.738 6.891 -0.446 1.00 89.75 171 GLU A N 1
ATOM 1387 C CA . GLU A 1 171 ? -16.310 7.025 0.956 1.00 89.75 171 GLU A CA 1
ATOM 1388 C C . GLU A 1 171 ? -17.243 6.304 1.935 1.00 89.75 171 GLU A C 1
ATOM 1390 O O . GLU A 1 171 ? -16.792 5.572 2.817 1.00 89.75 171 GLU A O 1
ATOM 1395 N N . MET A 1 172 ? -18.557 6.427 1.737 1.00 92.44 172 MET A N 1
ATOM 1396 C CA . MET A 1 172 ? -19.545 5.769 2.587 1.00 92.44 172 MET A CA 1
ATOM 1397 C C . MET A 1 172 ? -19.518 4.239 2.437 1.00 92.44 172 MET A C 1
ATOM 1399 O O . MET A 1 172 ? -19.733 3.523 3.416 1.00 92.44 172 MET A O 1
ATOM 1403 N N . ALA A 1 173 ? -19.256 3.702 1.241 1.00 93.56 173 ALA A N 1
ATOM 1404 C CA . ALA A 1 173 ? -19.111 2.257 1.049 1.00 93.56 173 ALA A CA 1
ATOM 1405 C C . ALA A 1 173 ? -17.863 1.718 1.765 1.00 93.56 173 ALA A C 1
ATOM 1407 O O . ALA A 1 173 ? -17.946 0.696 2.451 1.00 93.56 173 ALA A O 1
ATOM 1408 N N . VAL A 1 174 ? -16.740 2.435 1.667 1.00 93.00 174 VAL A N 1
ATOM 1409 C CA . VAL A 1 174 ? -15.493 2.100 2.370 1.00 93.00 174 VAL A CA 1
ATOM 1410 C C . VAL A 1 174 ? -15.690 2.163 3.888 1.00 93.00 174 VAL A C 1
ATOM 1412 O O . VAL A 1 174 ? -15.322 1.226 4.598 1.00 93.00 174 VAL A O 1
ATOM 1415 N N . MET A 1 175 ? -16.365 3.200 4.389 1.00 95.12 175 MET A N 1
ATOM 1416 C CA . MET A 1 175 ? -16.678 3.332 5.815 1.00 95.12 175 MET A CA 1
ATOM 1417 C C . MET A 1 175 ? -17.600 2.239 6.332 1.00 95.12 175 MET A C 1
ATOM 1419 O O . MET A 1 175 ? -17.346 1.657 7.386 1.00 95.12 175 MET A O 1
ATOM 1423 N N . LYS A 1 176 ? -18.651 1.899 5.582 1.00 95.75 176 LYS A N 1
ATOM 1424 C CA . LYS A 1 176 ? -19.537 0.784 5.936 1.00 95.75 176 LYS A CA 1
ATOM 1425 C C . LYS A 1 176 ? -18.796 -0.546 5.957 1.00 95.75 176 LYS A C 1
ATOM 1427 O O . LYS A 1 176 ? -19.091 -1.372 6.819 1.00 95.75 176 LYS A O 1
ATOM 1432 N N . ARG A 1 177 ? -17.832 -0.756 5.053 1.00 96.62 177 ARG A N 1
ATOM 1433 C CA . ARG A 1 177 ? -17.002 -1.966 5.056 1.00 96.62 177 ARG A CA 1
ATOM 1434 C C . ARG A 1 177 ? -16.171 -2.067 6.332 1.00 96.62 177 ARG A C 1
ATOM 1436 O O . ARG A 1 177 ? -16.194 -3.122 6.963 1.00 96.62 177 ARG A O 1
ATOM 1443 N N . TRP A 1 178 ? -15.503 -0.983 6.725 1.00 97.38 178 TRP A N 1
ATOM 1444 C CA . TRP A 1 178 ? -14.772 -0.913 7.992 1.00 97.38 178 TRP A CA 1
ATOM 1445 C C . TRP A 1 178 ? -15.675 -1.137 9.197 1.00 97.38 178 TRP A C 1
ATOM 1447 O O . TRP A 1 178 ? -15.373 -1.982 10.033 1.00 97.38 178 TRP A O 1
ATOM 1457 N N . GLY A 1 179 ? -16.808 -0.435 9.257 1.00 97.50 179 GLY A N 1
ATOM 1458 C CA . GLY A 1 179 ? -17.785 -0.578 10.332 1.00 97.50 179 GLY A CA 1
ATOM 1459 C C . GLY A 1 179 ? -18.269 -2.014 10.509 1.00 97.50 179 GLY A C 1
ATOM 1460 O O . GLY A 1 179 ? -18.244 -2.534 11.619 1.00 97.50 179 GLY A O 1
ATOM 1461 N N . ALA A 1 180 ? -18.652 -2.676 9.413 1.00 97.69 180 ALA A N 1
ATOM 1462 C CA . ALA A 1 180 ? -19.096 -4.067 9.445 1.00 97.69 180 ALA A CA 1
ATOM 1463 C C . ALA A 1 180 ? -17.982 -5.023 9.897 1.00 97.69 180 ALA A C 1
ATOM 1465 O O . ALA A 1 180 ? -18.224 -5.895 10.725 1.00 97.69 180 ALA A O 1
ATOM 1466 N N . TYR A 1 181 ? -16.761 -4.840 9.384 1.00 98.31 181 TYR A N 1
ATOM 1467 C CA . TYR A 1 181 ? -15.619 -5.669 9.765 1.00 98.31 181 TYR A CA 1
ATOM 1468 C C . TYR A 1 181 ? -15.279 -5.515 11.254 1.00 98.31 181 TYR A C 1
ATOM 1470 O O . TYR A 1 181 ? -15.109 -6.511 11.954 1.00 98.31 181 TYR A O 1
ATOM 1478 N N . LEU A 1 182 ? -15.237 -4.281 11.760 1.00 98.44 182 LEU A N 1
ATOM 1479 C CA . LEU A 1 182 ? -14.934 -3.998 13.162 1.00 98.44 182 LEU A CA 1
ATOM 1480 C C . LEU A 1 182 ? -16.038 -4.485 14.107 1.00 98.44 182 LEU A C 1
ATOM 1482 O O . LEU A 1 182 ? -15.714 -5.031 15.155 1.00 98.44 182 LEU A O 1
ATOM 1486 N N . GLU A 1 183 ? -17.316 -4.348 13.743 1.00 97.94 183 GLU A N 1
ATOM 1487 C CA . GLU A 1 183 ? -18.431 -4.868 14.553 1.00 97.94 183 GLU A CA 1
ATOM 1488 C C . GLU A 1 183 ? -18.364 -6.398 14.701 1.00 97.94 183 GLU A C 1
ATOM 1490 O O . GLU A 1 183 ? -18.690 -6.934 15.757 1.00 97.94 183 GLU A O 1
ATOM 1495 N N . GLU A 1 184 ? -17.914 -7.104 13.660 1.00 98.12 184 GLU A N 1
ATOM 1496 C CA . GLU A 1 184 ? -17.777 -8.564 13.662 1.00 98.12 184 GLU A CA 1
ATOM 1497 C C . GLU A 1 184 ? -16.539 -9.054 14.435 1.00 98.12 184 GLU A C 1
ATOM 1499 O O . GLU A 1 184 ? -16.594 -10.105 15.075 1.00 98.12 184 GLU A O 1
ATOM 1504 N N . HIS A 1 185 ? -15.424 -8.315 14.387 1.00 98.19 185 HIS A N 1
ATOM 1505 C CA . HIS A 1 185 ? -14.124 -8.803 14.868 1.00 98.19 185 HIS A CA 1
ATOM 1506 C C . HIS A 1 185 ? -13.680 -8.204 16.209 1.00 98.19 185 HIS A C 1
ATOM 1508 O O . HIS A 1 185 ? -12.861 -8.810 16.903 1.00 98.19 185 HIS A O 1
ATOM 1514 N N . LEU A 1 186 ? -14.193 -7.033 16.602 1.00 98.19 186 LEU A N 1
ATOM 1515 C CA . LEU A 1 186 ? -13.865 -6.450 17.901 1.00 98.19 186 LEU A CA 1
ATOM 1516 C C . LEU A 1 186 ? -14.564 -7.209 19.026 1.00 98.19 186 LEU A C 1
ATOM 1518 O O . LEU A 1 186 ? -15.778 -7.404 19.036 1.00 98.19 186 LEU A O 1
ATOM 1522 N N . THR A 1 187 ? -13.795 -7.564 20.050 1.00 98.19 187 THR A N 1
ATOM 1523 C CA . THR A 1 187 ? -14.358 -8.130 21.276 1.00 98.19 187 THR A CA 1
ATOM 1524 C C . THR A 1 187 ? -14.725 -7.007 22.238 1.00 98.19 187 THR A C 1
ATOM 1526 O O . THR A 1 187 ? -13.843 -6.348 22.792 1.00 98.19 187 THR A O 1
ATOM 1529 N N . PHE A 1 188 ? -16.023 -6.790 22.451 1.00 97.50 188 PHE A N 1
ATOM 1530 C CA . PHE A 1 188 ? -16.538 -5.823 23.422 1.00 97.50 188 PHE A CA 1
ATOM 1531 C C . PHE A 1 188 ? -16.942 -6.486 24.756 1.00 97.50 188 PHE A C 1
ATOM 1533 O O . PHE A 1 188 ? -17.440 -7.612 24.762 1.00 97.50 188 PHE A O 1
ATOM 1540 N N . PRO A 1 189 ? -16.848 -5.766 25.892 1.00 97.75 189 PRO A N 1
ATOM 1541 C CA . PRO A 1 189 ? -16.178 -4.477 26.037 1.00 97.75 189 PRO A CA 1
ATOM 1542 C C . PRO A 1 189 ? -14.651 -4.633 26.095 1.00 97.75 189 PRO A C 1
ATOM 1544 O O . PRO A 1 189 ? -14.154 -5.664 26.535 1.00 97.75 189 PRO A O 1
ATOM 1547 N N . PHE A 1 190 ? -13.920 -3.577 25.742 1.00 98.06 190 PHE A N 1
ATOM 1548 C CA . PHE A 1 190 ? -12.469 -3.500 25.933 1.00 98.06 190 PHE A CA 1
ATOM 1549 C C . PHE A 1 190 ? -12.062 -2.139 26.495 1.00 98.06 190 PHE A C 1
ATOM 1551 O O . PHE A 1 190 ? -12.805 -1.161 26.376 1.00 98.06 190 PHE A O 1
ATOM 1558 N N . ASP A 1 191 ? -10.889 -2.084 27.118 1.00 97.94 191 ASP A N 1
ATOM 1559 C CA . ASP A 1 191 ? -10.367 -0.856 27.706 1.00 97.94 191 ASP A CA 1
ATOM 1560 C C . ASP A 1 191 ? -9.390 -0.162 26.750 1.00 97.94 191 ASP A C 1
ATOM 1562 O O . ASP A 1 191 ? -8.529 -0.791 26.126 1.00 97.94 191 ASP A O 1
ATOM 1566 N N . ALA A 1 192 ? -9.548 1.151 26.643 1.00 97.62 192 ALA A N 1
ATOM 1567 C CA . ALA A 1 192 ? -8.787 2.015 25.761 1.00 97.62 192 ALA A CA 1
ATOM 1568 C C . ALA A 1 192 ? -8.413 3.319 26.473 1.00 97.62 192 ALA A C 1
ATOM 1570 O O . ALA A 1 192 ? -8.970 3.670 27.516 1.00 97.62 192 ALA A O 1
ATOM 1571 N N . GLU A 1 193 ? -7.465 4.035 25.898 1.00 96.62 193 GLU A N 1
ATOM 1572 C CA . GLU A 1 193 ? -7.060 5.373 26.295 1.00 96.62 193 GLU A CA 1
ATOM 1573 C C . GLU A 1 193 ? -7.417 6.350 25.177 1.00 96.62 193 GLU A C 1
ATOM 1575 O O . GLU A 1 193 ? -7.294 6.017 23.997 1.00 96.62 193 GLU A O 1
ATOM 1580 N N . VAL A 1 194 ? -7.885 7.542 25.542 1.00 94.56 194 VAL A N 1
ATOM 1581 C CA . VAL A 1 194 ? -8.021 8.651 24.592 1.00 94.56 194 VAL A CA 1
ATOM 1582 C C . VAL A 1 194 ? -6.613 9.134 24.254 1.00 94.56 194 VAL A C 1
ATOM 1584 O O . VAL A 1 194 ? -5.936 9.699 25.109 1.00 94.56 194 VAL A O 1
ATOM 1587 N N . ASP A 1 195 ? -6.166 8.873 23.032 1.00 89.69 195 ASP A N 1
ATOM 1588 C CA . ASP A 1 195 ? -4.780 9.097 22.601 1.00 89.69 195 ASP A CA 1
ATOM 1589 C C . ASP A 1 195 ? -4.633 10.462 21.908 1.00 89.69 195 ASP A C 1
ATOM 1591 O O . ASP A 1 195 ? -3.656 11.180 22.112 1.00 89.69 195 ASP A O 1
ATOM 1595 N N . GLU A 1 196 ? -5.662 10.888 21.171 1.00 79.56 196 GLU A N 1
ATOM 1596 C CA . GLU A 1 196 ? -5.652 12.159 20.443 1.00 79.56 196 GLU A CA 1
ATOM 1597 C C . GLU A 1 196 ? -5.925 13.379 21.332 1.00 79.56 196 GLU A C 1
ATOM 1599 O O . GLU A 1 196 ? -6.690 13.345 22.307 1.00 79.56 196 GLU A O 1
ATOM 1604 N N . TRP A 1 197 ? -5.306 14.506 20.971 1.00 73.31 197 TRP A N 1
ATOM 1605 C CA . TRP A 1 197 ? -5.532 15.771 21.662 1.00 73.31 197 TRP A CA 1
ATOM 1606 C C . TRP A 1 197 ? -6.920 16.334 21.336 1.00 73.31 197 TRP A C 1
ATOM 1608 O O . TRP A 1 197 ? -7.246 16.611 20.185 1.00 73.31 197 TRP A O 1
ATOM 1618 N N . GLN A 1 198 ? -7.721 16.561 22.377 1.00 67.31 198 GLN A N 1
ATOM 1619 C CA . GLN A 1 198 ? -9.066 17.126 22.270 1.00 67.31 198 GLN A CA 1
ATOM 1620 C C . GLN A 1 198 ? -9.058 18.610 22.657 1.00 67.31 198 GLN A C 1
ATOM 1622 O O . GLN A 1 198 ? -8.822 18.951 23.819 1.00 67.31 198 GLN A O 1
ATOM 1627 N N . GLU A 1 199 ? -9.358 19.503 21.707 1.00 57.59 199 GLU A N 1
ATOM 1628 C CA . GLU A 1 199 ? -9.459 20.950 21.972 1.00 57.59 199 GLU A CA 1
ATOM 1629 C C . GLU A 1 199 ? -10.677 21.292 22.847 1.00 57.59 199 GLU A C 1
ATOM 1631 O O . GLU A 1 199 ? -10.663 22.240 23.638 1.00 57.59 199 GLU A O 1
ATOM 1636 N N . ARG A 1 200 ? -11.764 20.526 22.697 1.00 65.44 200 ARG A N 1
ATOM 1637 C CA . ARG A 1 200 ? -13.046 20.743 23.376 1.00 65.44 200 ARG A CA 1
ATOM 1638 C C . ARG A 1 200 ? -13.670 19.411 23.764 1.00 65.44 200 ARG A C 1
ATOM 1640 O O . ARG A 1 200 ? -13.553 18.433 23.045 1.00 65.44 200 ARG A O 1
ATOM 1647 N N . GLY A 1 201 ? -14.426 19.414 24.858 1.00 73.88 201 GLY A N 1
ATOM 1648 C CA . GLY A 1 201 ? -15.222 18.266 25.284 1.00 73.88 201 GLY A CA 1
ATOM 1649 C C . GLY A 1 201 ? -14.857 17.749 26.677 1.00 73.88 201 GLY A C 1
ATOM 1650 O O . GLY A 1 201 ? -13.939 18.254 27.325 1.00 73.88 201 GLY A O 1
ATOM 1651 N N . PRO A 1 202 ? -15.641 16.789 27.195 1.00 84.00 202 PRO A N 1
ATOM 1652 C CA . PRO A 1 202 ? -15.458 16.243 28.536 1.00 84.00 202 PRO A CA 1
ATOM 1653 C C . PRO A 1 202 ? -14.361 15.172 28.622 1.00 84.00 202 PRO A C 1
ATOM 1655 O O . PRO A 1 202 ? -13.927 14.884 29.735 1.00 84.00 202 PRO A O 1
ATOM 1658 N N . LEU A 1 203 ? -13.961 14.582 27.491 1.00 88.88 203 LEU A N 1
ATOM 1659 C CA . LEU A 1 203 ? -12.866 13.616 27.394 1.00 88.88 203 LEU A CA 1
ATOM 1660 C C . LEU A 1 203 ? -11.548 14.354 27.154 1.00 88.88 203 LEU A C 1
ATOM 1662 O O . LEU A 1 203 ? -11.515 15.348 26.429 1.00 88.88 203 LEU A O 1
ATOM 1666 N N . ARG A 1 204 ? -10.473 13.873 27.771 1.00 89.44 204 ARG A N 1
ATOM 1667 C CA . ARG A 1 204 ? -9.118 14.412 27.632 1.00 89.44 204 ARG A CA 1
ATOM 1668 C C . ARG A 1 204 ? -8.154 13.310 27.226 1.00 89.44 204 ARG A C 1
ATOM 1670 O O . ARG A 1 204 ? -8.344 12.159 27.606 1.00 89.44 204 ARG A O 1
ATOM 1677 N N . SER A 1 205 ? -7.093 13.688 26.518 1.00 91.31 205 SER A N 1
ATOM 1678 C CA . SER A 1 205 ? -5.972 12.782 26.256 1.00 91.31 205 SER A CA 1
ATOM 1679 C C . SER A 1 205 ? -5.449 12.190 27.576 1.00 91.31 205 SER A C 1
ATOM 1681 O O . SER A 1 205 ? -5.328 12.901 28.581 1.00 91.31 205 SER A O 1
ATOM 1683 N N . GLY A 1 206 ? -5.223 10.877 27.583 1.00 92.31 206 GLY A N 1
ATOM 1684 C CA . GLY A 1 206 ? -4.872 10.082 28.760 1.00 92.31 206 GLY A CA 1
ATOM 1685 C C . GLY A 1 206 ? -6.062 9.529 29.558 1.00 92.31 206 GLY A C 1
ATOM 1686 O O . GLY A 1 206 ? -5.859 8.738 30.485 1.00 92.31 206 GLY A O 1
ATOM 1687 N N . ASP A 1 207 ? -7.308 9.905 29.241 1.00 95.06 207 ASP A N 1
ATOM 1688 C CA . ASP A 1 207 ? -8.477 9.331 29.912 1.00 95.06 207 ASP A CA 1
ATOM 1689 C C . ASP A 1 207 ? -8.624 7.846 29.565 1.00 95.06 207 ASP A C 1
ATOM 1691 O O . ASP A 1 207 ? -8.714 7.456 28.400 1.00 95.06 207 ASP A O 1
ATOM 1695 N N . ARG A 1 208 ? -8.729 7.008 30.602 1.00 96.69 208 ARG A N 1
ATOM 1696 C CA . ARG A 1 208 ? -8.983 5.571 30.458 1.00 96.69 208 ARG A CA 1
ATOM 1697 C C . ARG A 1 208 ? -10.473 5.287 30.394 1.00 96.69 208 ARG A C 1
ATOM 1699 O O . ARG A 1 208 ? -11.213 5.536 31.349 1.00 96.69 208 ARG A O 1
ATOM 1706 N N . VAL A 1 209 ? -10.904 4.720 29.281 1.00 97.06 209 VAL A N 1
ATOM 1707 C CA . VAL A 1 209 ? -12.304 4.485 28.944 1.00 97.06 209 VAL A CA 1
ATOM 1708 C C . VAL A 1 209 ? -12.553 3.009 28.672 1.00 97.06 209 VAL A C 1
ATOM 1710 O O . VAL A 1 209 ? -11.665 2.273 28.259 1.00 97.06 209 VAL A O 1
ATOM 1713 N N . SER A 1 210 ? -13.793 2.573 28.879 1.00 98.00 210 SER A N 1
ATOM 1714 C CA . SER A 1 210 ? -14.225 1.225 28.512 1.00 98.00 210 SER A CA 1
ATOM 1715 C C . SER A 1 210 ? -15.200 1.301 27.341 1.00 98.00 210 SER A C 1
ATOM 1717 O O . SER A 1 210 ? -16.330 1.781 27.503 1.00 98.00 210 SER A O 1
ATOM 1719 N N . VAL A 1 211 ? -14.756 0.846 26.172 1.00 98.12 211 VAL A N 1
ATOM 1720 C CA . VAL A 1 211 ? -15.494 0.858 24.905 1.00 98.12 211 VAL A CA 1
ATOM 1721 C C . VAL A 1 211 ? -16.518 -0.272 24.906 1.00 98.12 211 VAL A C 1
ATOM 1723 O O . VAL A 1 211 ? -16.215 -1.397 25.305 1.00 98.12 211 VAL A O 1
ATOM 1726 N N . LYS A 1 212 ? -17.767 0.027 24.534 1.00 98.31 212 LYS A N 1
ATOM 1727 C CA . LYS A 1 212 ? -18.909 -0.881 24.732 1.00 98.31 212 LYS A CA 1
ATOM 1728 C C . LYS A 1 212 ? -19.495 -1.457 23.455 1.00 98.31 212 LYS A C 1
ATOM 1730 O O . LYS A 1 212 ? -19.976 -2.581 23.520 1.00 98.31 212 LYS A O 1
ATOM 1735 N N . LYS A 1 213 ? -19.531 -0.684 22.373 1.00 98.31 213 LYS A N 1
ATOM 1736 C CA . LYS A 1 213 ? -20.042 -1.084 21.053 1.00 98.31 213 LYS A CA 1
ATOM 1737 C C . LYS A 1 213 ? -19.830 0.041 20.044 1.00 98.31 213 LYS A C 1
ATOM 1739 O O . LYS A 1 213 ? -19.674 1.193 20.461 1.00 98.31 213 LYS A O 1
ATOM 1744 N N . ILE A 1 214 ? -19.935 -0.271 18.758 1.00 98.31 214 ILE A N 1
ATOM 1745 C CA . ILE A 1 214 ? -20.112 0.733 17.706 1.00 98.31 214 ILE A CA 1
ATOM 1746 C C . ILE A 1 214 ? -21.546 1.279 17.778 1.00 98.31 214 ILE A C 1
ATOM 1748 O O . ILE A 1 214 ? -22.499 0.563 18.100 1.00 98.31 214 ILE A O 1
ATOM 1752 N N . THR A 1 215 ? -21.705 2.582 17.560 1.00 97.75 215 THR A N 1
ATOM 1753 C CA . THR A 1 215 ? -23.006 3.269 17.596 1.00 97.75 215 THR A CA 1
ATOM 1754 C C . THR A 1 215 ? -23.372 3.933 16.283 1.00 97.75 215 THR A C 1
ATOM 1756 O O . THR A 1 215 ? -24.560 3.993 15.963 1.00 97.75 215 THR A O 1
ATOM 1759 N N . LEU A 1 216 ? -22.388 4.406 15.521 1.00 97.12 216 LEU A N 1
ATOM 1760 C CA . LEU A 1 216 ? -22.611 5.102 14.261 1.00 97.12 216 LEU A CA 1
ATOM 1761 C C . LEU A 1 216 ? -21.425 4.887 13.319 1.00 97.12 216 LEU A C 1
ATOM 1763 O O . LEU A 1 216 ? -20.284 4.780 13.759 1.00 97.12 216 LEU A O 1
ATOM 1767 N N . ILE A 1 217 ? -21.720 4.848 12.022 1.00 97.38 217 ILE A N 1
ATOM 1768 C CA . ILE A 1 217 ? -20.732 4.953 10.952 1.00 97.38 217 ILE A CA 1
ATOM 1769 C C . ILE A 1 217 ? -20.959 6.298 10.275 1.00 97.38 217 ILE A C 1
ATOM 1771 O O . ILE A 1 217 ? -22.052 6.544 9.762 1.00 97.38 217 ILE A O 1
ATOM 1775 N N . ASP A 1 218 ? -19.941 7.144 10.304 1.00 93.31 218 ASP A N 1
ATOM 1776 C CA . ASP A 1 218 ? -19.944 8.491 9.751 1.00 93.31 218 ASP A CA 1
ATOM 1777 C C . ASP A 1 218 ? -18.811 8.620 8.722 1.00 93.31 218 ASP A C 1
ATOM 1779 O O . ASP A 1 218 ? -17.723 8.074 8.901 1.00 93.31 218 ASP A O 1
ATOM 1783 N N . ASP A 1 219 ? -19.062 9.297 7.608 1.00 86.25 219 ASP A N 1
ATOM 1784 C CA . ASP A 1 219 ? -18.082 9.487 6.536 1.00 86.25 219 ASP A CA 1
ATOM 1785 C C . ASP A 1 219 ? -16.997 10.512 6.888 1.00 86.25 219 ASP A C 1
ATOM 1787 O O . ASP A 1 219 ? -15.860 10.379 6.426 1.00 86.25 219 ASP A O 1
ATOM 1791 N N . TRP A 1 220 ? -17.289 11.463 7.776 1.00 87.19 220 TRP A N 1
ATOM 1792 C CA . TRP A 1 220 ? -16.341 12.480 8.234 1.00 87.19 220 TRP A CA 1
ATOM 1793 C C . TRP A 1 220 ? -15.593 12.036 9.486 1.00 87.19 220 TRP A C 1
ATOM 1795 O O . TRP A 1 220 ? -14.363 12.047 9.510 1.00 87.19 220 TRP A O 1
ATOM 1805 N N . TYR A 1 221 ? -16.327 11.600 10.505 1.00 90.31 221 TYR A N 1
ATOM 1806 C CA . TYR A 1 221 ? -15.792 11.236 11.818 1.00 90.31 221 TYR A CA 1
ATOM 1807 C C . TYR A 1 221 ? -15.470 9.741 11.957 1.00 90.31 221 TYR A C 1
ATOM 1809 O O . TYR A 1 221 ? -14.874 9.325 12.949 1.00 90.31 221 TYR A O 1
ATOM 1817 N N . GLY A 1 222 ? -15.820 8.925 10.961 1.00 94.62 222 GLY A N 1
ATOM 1818 C CA . GLY A 1 222 ? -15.518 7.498 10.933 1.00 94.62 222 GLY A CA 1
ATOM 1819 C C . GLY A 1 222 ? -16.446 6.651 11.802 1.00 94.62 222 GLY A C 1
ATOM 1820 O O . GLY A 1 222 ? -17.623 6.946 12.007 1.00 94.62 222 GLY A O 1
ATOM 1821 N N . VAL A 1 223 ? -15.909 5.544 12.305 1.00 97.56 223 VAL A N 1
ATOM 1822 C CA . VAL A 1 223 ? -16.590 4.643 13.236 1.00 97.56 223 VAL A CA 1
ATOM 1823 C C . VAL A 1 223 ? -16.688 5.305 14.604 1.00 97.56 223 VAL A C 1
ATOM 1825 O O . VAL A 1 223 ? -15.675 5.557 15.250 1.00 97.56 223 VAL A O 1
ATOM 1828 N N . ILE A 1 224 ? -17.908 5.543 15.071 1.00 97.75 224 ILE A N 1
ATOM 1829 C CA . ILE A 1 224 ? -18.191 6.114 16.387 1.00 97.75 224 ILE A CA 1
ATOM 1830 C C . ILE A 1 224 ? -18.546 4.993 17.355 1.00 97.75 224 ILE A C 1
ATOM 1832 O O . ILE A 1 224 ? -19.357 4.116 17.042 1.00 97.75 224 ILE A O 1
ATOM 1836 N N . VAL A 1 225 ? -17.964 5.034 18.551 1.00 98.06 225 VAL A N 1
ATOM 1837 C CA . VAL A 1 225 ? -18.190 4.039 19.599 1.00 98.06 225 VAL A CA 1
ATOM 1838 C C . VAL A 1 225 ? -18.769 4.656 20.860 1.00 98.06 225 VAL A C 1
ATOM 1840 O O . VAL A 1 225 ? -18.358 5.730 21.299 1.00 98.06 225 VAL A O 1
ATOM 1843 N N . ALA A 1 226 ? -19.668 3.914 21.504 1.00 98.00 226 ALA A N 1
ATOM 1844 C CA . ALA A 1 226 ? -20.112 4.229 22.852 1.00 98.00 226 ALA A CA 1
ATOM 1845 C C . ALA A 1 226 ? -19.062 3.777 23.865 1.00 98.00 226 ALA A C 1
ATOM 1847 O O . ALA A 1 226 ? -18.688 2.600 23.913 1.00 98.00 226 ALA A O 1
ATOM 1848 N N . LEU A 1 227 ? -18.667 4.680 24.755 1.00 96.25 227 LEU A N 1
ATOM 1849 C CA . LEU A 1 227 ? -17.695 4.417 25.808 1.00 96.25 227 LEU A CA 1
ATOM 1850 C C . LEU A 1 227 ? -18.204 4.833 27.192 1.00 96.25 227 LEU A C 1
ATOM 1852 O O . LEU A 1 227 ? -19.173 5.585 27.348 1.00 96.25 227 LEU A O 1
ATOM 1856 N N . ARG A 1 228 ? -17.551 4.308 28.232 1.00 97.06 228 ARG A N 1
ATOM 1857 C CA . ARG A 1 228 ? -17.776 4.707 29.627 1.00 97.06 228 ARG A CA 1
ATOM 1858 C C . ARG A 1 228 ? -16.488 5.200 30.263 1.00 97.06 228 ARG A C 1
ATOM 1860 O O . ARG A 1 228 ? -15.494 4.483 30.260 1.00 97.06 228 ARG A O 1
ATOM 1867 N N . LEU A 1 229 ? -16.573 6.364 30.901 1.00 94.56 229 LEU A N 1
ATOM 1868 C CA . LEU A 1 229 ? -15.570 6.885 31.828 1.00 94.56 229 LEU A CA 1
ATOM 1869 C C . LEU A 1 229 ? -16.226 6.967 33.211 1.00 94.56 229 LEU A C 1
ATOM 1871 O O . LEU A 1 229 ? -17.124 7.783 33.461 1.00 94.56 229 LEU A O 1
ATOM 1875 N N . GLY A 1 230 ? -15.861 6.038 34.094 1.00 91.00 230 GLY A N 1
ATOM 1876 C CA . GLY A 1 230 ? -16.572 5.820 35.354 1.00 91.00 230 GLY A CA 1
ATOM 1877 C C . GLY A 1 230 ? -18.062 5.518 35.127 1.00 91.00 230 GLY A C 1
ATOM 1878 O O . GLY A 1 230 ? -18.428 4.529 34.492 1.00 91.00 230 GLY A O 1
ATOM 1879 N N . ARG A 1 231 ? -18.952 6.369 35.659 1.00 90.94 231 ARG A N 1
ATOM 1880 C CA . ARG A 1 231 ? -20.417 6.201 35.533 1.00 90.94 231 ARG A CA 1
ATOM 1881 C C . ARG A 1 231 ? -21.023 6.892 34.309 1.00 90.94 231 ARG A C 1
ATOM 1883 O O . ARG A 1 231 ? -22.175 6.606 33.976 1.00 90.94 231 ARG A O 1
ATOM 1890 N N . ARG A 1 232 ? -20.281 7.792 33.658 1.00 94.69 232 ARG A N 1
ATOM 1891 C CA . ARG A 1 232 ? -20.768 8.599 32.531 1.00 94.69 232 ARG A CA 1
ATOM 1892 C C . ARG A 1 232 ? -20.613 7.838 31.214 1.00 94.69 232 ARG A C 1
ATOM 1894 O O . ARG A 1 232 ? -19.760 6.959 31.104 1.00 94.69 232 ARG A O 1
ATOM 1901 N N . LYS A 1 233 ? -21.479 8.152 30.252 1.00 95.75 233 LYS A N 1
ATOM 1902 C CA . LYS A 1 233 ? -21.462 7.604 28.893 1.00 95.75 233 LYS A CA 1
ATOM 1903 C C . LYS A 1 233 ? -21.109 8.721 27.923 1.00 95.75 233 LYS A C 1
ATOM 1905 O O . LYS A 1 233 ? -21.594 9.835 28.114 1.00 95.75 233 LYS A O 1
ATOM 1910 N N . TYR A 1 234 ? -20.318 8.395 26.915 1.00 94.94 234 TYR A N 1
ATOM 1911 C CA . TYR A 1 234 ? -19.972 9.293 25.821 1.00 94.94 234 TYR A CA 1
ATOM 1912 C C . TYR A 1 234 ? -19.928 8.498 24.518 1.00 94.94 234 TYR A C 1
ATOM 1914 O O . TYR A 1 234 ? -19.829 7.270 24.558 1.00 94.94 234 TYR A O 1
ATOM 1922 N N . ASP A 1 235 ? -19.971 9.212 23.403 1.00 94.19 235 ASP A N 1
ATOM 1923 C CA . ASP A 1 235 ? -19.640 8.696 22.082 1.00 94.19 235 ASP A CA 1
ATOM 1924 C C . ASP A 1 235 ? -18.351 9.383 21.620 1.00 94.19 235 ASP A C 1
ATOM 1926 O O . ASP A 1 235 ? -18.130 10.557 21.929 1.00 94.19 235 ASP A O 1
ATOM 1930 N N . CYS A 1 236 ? -17.481 8.644 20.943 1.00 93.62 236 CYS A N 1
ATOM 1931 C CA . CYS A 1 236 ? -16.181 9.130 20.485 1.00 93.62 236 CYS A CA 1
ATOM 1932 C C . CYS A 1 236 ? -15.781 8.379 19.208 1.00 93.62 236 CYS A C 1
ATOM 1934 O O . CYS A 1 236 ? -16.093 7.186 19.094 1.00 93.62 236 CYS A O 1
ATOM 1936 N N . PRO A 1 237 ? -15.129 9.046 18.242 1.00 95.56 237 PRO A N 1
ATOM 1937 C CA . PRO A 1 237 ? -14.496 8.375 17.118 1.00 95.56 237 PRO A CA 1
ATOM 1938 C C . PRO A 1 237 ? -13.501 7.309 17.582 1.00 95.56 237 PRO A C 1
ATOM 1940 O O . PRO A 1 237 ? -12.601 7.563 18.378 1.00 95.56 237 PRO A O 1
ATOM 1943 N N . LEU A 1 238 ? -13.625 6.096 17.050 1.00 96.94 238 LEU A N 1
ATOM 1944 C CA . LEU A 1 238 ? -12.738 4.981 17.380 1.00 96.94 238 LEU A CA 1
ATOM 1945 C C . LEU A 1 238 ? -11.279 5.272 17.003 1.00 96.94 238 LEU A C 1
ATOM 1947 O O . LEU A 1 238 ? -10.369 4.737 17.629 1.00 96.94 238 LEU A O 1
ATOM 1951 N N . CYS A 1 239 ? -11.049 6.126 16.001 1.00 94.81 239 CYS A N 1
ATOM 1952 C CA . CYS A 1 239 ? -9.707 6.489 15.551 1.00 94.81 239 CYS A CA 1
ATOM 1953 C C . CYS A 1 239 ? -8.914 7.313 16.585 1.00 94.81 239 CYS A C 1
ATOM 1955 O O . CYS A 1 239 ? -7.688 7.366 16.507 1.00 94.81 239 CYS A O 1
ATOM 1957 N N . GLU A 1 240 ? -9.594 7.894 17.575 1.00 94.19 240 GLU A N 1
ATOM 1958 C CA . GLU A 1 240 ? -8.992 8.676 18.661 1.00 94.19 240 GLU A CA 1
ATOM 1959 C C . GLU A 1 240 ? -8.568 7.813 19.861 1.00 94.19 240 GLU A C 1
ATOM 1961 O O . GLU A 1 240 ? -8.023 8.327 20.842 1.00 94.19 240 GLU A O 1
ATOM 1966 N N . LEU A 1 241 ? -8.846 6.505 19.817 1.00 96.19 241 LEU A N 1
ATOM 1967 C CA . LEU A 1 241 ? -8.656 5.589 20.936 1.00 96.19 241 LEU A CA 1
ATOM 1968 C C . LEU A 1 241 ? -7.494 4.624 20.683 1.00 96.19 241 LEU A C 1
ATOM 1970 O O . LEU A 1 241 ? -7.405 3.999 19.629 1.00 96.19 241 LEU A O 1
ATOM 1974 N N . ALA A 1 242 ? -6.649 4.423 21.691 1.00 96.50 242 ALA A N 1
ATOM 1975 C CA . ALA A 1 242 ? -5.617 3.389 21.708 1.00 96.50 242 ALA A CA 1
ATOM 1976 C C . ALA A 1 242 ? -5.995 2.269 22.686 1.00 96.50 242 ALA A C 1
ATOM 1978 O O . ALA A 1 242 ? -6.353 2.534 23.832 1.00 96.50 242 ALA A O 1
ATOM 1979 N N . VAL A 1 243 ? -5.907 1.004 22.268 1.00 97.44 243 VAL A N 1
ATOM 1980 C CA . VAL A 1 243 ? -6.166 -0.134 23.167 1.00 97.44 243 VAL A CA 1
ATOM 1981 C C . VAL A 1 243 ? -5.084 -0.198 24.244 1.00 97.44 243 VAL A C 1
ATOM 1983 O O . VAL A 1 243 ? -3.894 -0.131 23.943 1.00 97.44 243 VAL A O 1
ATOM 1986 N N . ILE A 1 244 ? -5.489 -0.351 25.509 1.00 96.50 244 ILE A N 1
ATOM 1987 C CA . ILE A 1 244 ? -4.534 -0.402 26.630 1.00 96.50 244 ILE A CA 1
ATOM 1988 C C . ILE A 1 244 ? -3.771 -1.734 26.640 1.00 96.50 244 ILE A C 1
ATOM 1990 O O . ILE A 1 244 ? -2.560 -1.762 26.873 1.00 96.50 244 ILE A O 1
ATOM 1994 N N . ASP A 1 245 ? -4.469 -2.847 26.403 1.00 95.75 245 ASP A N 1
ATOM 1995 C CA . ASP A 1 245 ? -3.856 -4.174 26.354 1.00 95.75 245 ASP A CA 1
ATOM 1996 C C . ASP A 1 245 ? -3.260 -4.471 24.975 1.00 95.75 245 ASP A C 1
ATOM 1998 O O . ASP A 1 245 ? -3.937 -4.973 24.080 1.00 95.75 245 ASP A O 1
ATOM 2002 N N . LYS A 1 246 ? -1.956 -4.234 24.834 1.00 93.69 246 LYS A N 1
ATOM 2003 C CA . LYS A 1 246 ? -1.209 -4.460 23.589 1.00 93.69 246 LYS A CA 1
ATOM 2004 C C . LYS A 1 246 ? -1.195 -5.914 23.104 1.00 93.69 246 LYS A C 1
ATOM 2006 O O . LYS A 1 246 ? -0.860 -6.140 21.950 1.00 93.69 246 LYS A O 1
ATOM 2011 N N . GLN A 1 247 ? -1.530 -6.886 23.955 1.00 94.19 247 GLN A N 1
ATOM 2012 C CA . GLN A 1 247 ? -1.602 -8.301 23.566 1.00 94.19 247 GLN A CA 1
ATOM 2013 C C . GLN A 1 247 ? -3.003 -8.716 23.097 1.00 94.19 247 GLN A C 1
ATOM 2015 O O . GLN A 1 247 ? -3.185 -9.822 22.590 1.00 94.19 247 GLN A O 1
ATOM 2020 N N . SER A 1 248 ? -4.000 -7.842 23.254 1.00 96.00 248 SER A N 1
ATOM 2021 C CA . SER A 1 248 ? -5.354 -8.078 22.763 1.00 96.00 248 SER A CA 1
ATOM 2022 C C . SER A 1 248 ? -5.400 -8.096 21.237 1.00 96.00 248 SER A C 1
ATOM 2024 O O . SER A 1 248 ? -4.802 -7.249 20.574 1.00 96.00 248 SER A O 1
ATOM 2026 N N . ALA A 1 249 ? -6.215 -8.993 20.677 1.00 94.69 249 ALA A N 1
ATOM 2027 C CA . ALA A 1 249 ? -6.526 -9.007 19.248 1.00 94.69 249 ALA A CA 1
ATOM 2028 C C . ALA A 1 249 ? -7.145 -7.679 18.763 1.00 94.69 249 ALA A C 1
ATOM 2030 O O . ALA A 1 249 ? -6.960 -7.295 17.609 1.00 94.69 249 ALA A O 1
ATOM 2031 N N . ASN A 1 250 ? -7.827 -6.937 19.648 1.00 98.12 250 ASN A N 1
ATOM 2032 C CA . ASN A 1 250 ? -8.396 -5.631 19.311 1.00 98.12 250 ASN A CA 1
ATOM 2033 C C . ASN A 1 250 ? -7.319 -4.589 18.976 1.00 98.12 250 ASN A C 1
ATOM 2035 O O . ASN A 1 250 ? -7.611 -3.656 18.234 1.00 98.12 250 ASN A O 1
ATOM 2039 N N . THR A 1 251 ? -6.100 -4.727 19.511 1.00 97.38 251 THR A N 1
ATOM 2040 C CA . THR A 1 251 ? -5.009 -3.761 19.304 1.00 97.38 251 THR A CA 1
ATOM 2041 C C . THR A 1 251 ? -4.672 -3.640 17.829 1.00 97.38 251 THR A C 1
ATOM 2043 O O . THR A 1 251 ? -4.756 -2.551 17.276 1.00 97.38 251 THR A O 1
ATOM 2046 N N . GLN A 1 252 ? -4.415 -4.769 17.168 1.00 97.56 252 GLN A N 1
ATOM 2047 C CA . GLN A 1 252 ? -4.109 -4.800 15.740 1.00 97.56 252 GLN A CA 1
ATOM 2048 C C . GLN A 1 252 ? -5.271 -4.267 14.890 1.00 97.56 252 GLN A C 1
ATOM 2050 O O . GLN A 1 252 ? -5.053 -3.476 13.979 1.00 97.56 252 GLN A O 1
ATOM 2055 N N . LEU A 1 253 ? -6.511 -4.660 15.206 1.00 98.00 253 LEU A N 1
ATOM 2056 C CA . LEU A 1 253 ? -7.699 -4.219 14.464 1.00 98.00 253 LEU A CA 1
ATOM 2057 C C . LEU A 1 253 ? -7.895 -2.699 14.537 1.00 98.00 253 LEU A C 1
ATOM 2059 O O . LEU A 1 253 ? -8.239 -2.064 13.540 1.00 98.00 253 LEU A O 1
ATOM 2063 N N . ILE A 1 254 ? -7.674 -2.116 15.717 1.00 97.06 254 ILE A N 1
ATOM 2064 C CA . ILE A 1 254 ? -7.819 -0.676 15.935 1.00 97.06 254 ILE A CA 1
ATOM 2065 C C . ILE A 1 254 ? -6.645 0.084 15.327 1.00 97.06 254 ILE A C 1
ATOM 2067 O O . ILE A 1 254 ? -6.872 1.115 14.705 1.00 97.06 254 ILE A O 1
ATOM 2071 N N . GLU A 1 255 ? -5.417 -0.421 15.437 1.00 96.31 255 GLU A N 1
ATOM 2072 C CA . GLU A 1 255 ? -4.253 0.177 14.776 1.00 96.31 255 GLU A CA 1
ATOM 2073 C C . GLU A 1 255 ? -4.414 0.193 13.251 1.00 96.31 255 GLU A C 1
ATOM 2075 O O . GLU A 1 255 ? -4.208 1.236 12.634 1.00 96.31 255 GLU A O 1
ATOM 2080 N N . ASP A 1 256 ? -4.860 -0.911 12.643 1.00 97.19 256 ASP A N 1
ATOM 2081 C CA . ASP A 1 256 ? -5.117 -0.983 11.199 1.00 97.19 256 ASP A CA 1
ATOM 2082 C C . ASP A 1 256 ? -6.182 0.035 10.765 1.00 97.19 256 ASP A C 1
ATOM 2084 O O . ASP A 1 256 ? -5.992 0.749 9.777 1.00 97.19 256 ASP A O 1
ATOM 2088 N N . TYR A 1 257 ? -7.273 0.159 11.529 1.00 97.31 257 TYR A N 1
ATOM 2089 C CA . TYR A 1 257 ? -8.308 1.161 11.272 1.00 97.31 257 TYR A CA 1
ATOM 2090 C C . TYR A 1 257 ? -7.787 2.596 11.431 1.00 97.31 257 TYR A C 1
ATOM 2092 O O . TYR A 1 257 ? -8.049 3.437 10.574 1.00 97.31 257 TYR A O 1
ATOM 2100 N N . ARG A 1 258 ? -7.037 2.888 12.503 1.00 95.44 258 ARG A N 1
ATOM 2101 C CA . ARG A 1 258 ? -6.462 4.217 12.774 1.00 95.44 258 ARG A CA 1
ATOM 2102 C C . ARG A 1 258 ? -5.528 4.658 11.658 1.00 95.44 258 ARG A C 1
ATOM 2104 O O . ARG A 1 258 ? -5.662 5.769 11.151 1.00 95.44 258 ARG A O 1
ATOM 2111 N N . VAL A 1 259 ? -4.605 3.781 11.266 1.00 93.69 259 VAL A N 1
ATOM 2112 C CA . VAL A 1 259 ? -3.625 4.079 10.221 1.00 93.69 259 VAL A CA 1
ATOM 2113 C C . VAL A 1 259 ? -4.317 4.270 8.878 1.00 93.69 259 VAL A C 1
ATOM 2115 O O . VAL A 1 259 ? -4.018 5.238 8.181 1.00 93.69 259 VAL A O 1
ATOM 2118 N N . TRP A 1 260 ? -5.285 3.418 8.536 1.00 94.31 260 TRP A N 1
ATOM 2119 C CA . TRP A 1 260 ? -6.100 3.624 7.344 1.00 94.31 260 TRP A CA 1
ATOM 2120 C C . TRP A 1 260 ? -6.835 4.973 7.376 1.00 94.31 260 TRP A C 1
ATOM 2122 O O . TRP A 1 260 ? -6.742 5.745 6.424 1.00 94.31 260 TRP A O 1
ATOM 2132 N N . PHE A 1 261 ? -7.527 5.283 8.477 1.00 93.56 261 PHE A N 1
ATOM 2133 C CA . PHE A 1 261 ? -8.346 6.489 8.607 1.00 93.56 261 PHE A CA 1
ATOM 2134 C C . PHE A 1 261 ? -7.523 7.776 8.489 1.00 93.56 261 PHE A C 1
ATOM 2136 O O . PHE A 1 261 ? -8.005 8.755 7.929 1.00 93.56 261 PHE A O 1
ATOM 2143 N N . ALA A 1 262 ? -6.283 7.771 8.984 1.00 90.75 262 ALA A N 1
ATOM 2144 C CA . ALA A 1 262 ? -5.366 8.904 8.885 1.00 90.75 262 ALA A CA 1
ATOM 2145 C C . ALA A 1 262 ? -4.781 9.115 7.472 1.00 90.75 262 ALA A C 1
ATOM 2147 O O . ALA A 1 262 ? -4.263 10.192 7.190 1.00 90.75 262 ALA A O 1
ATOM 2148 N N . ASN A 1 263 ? -4.841 8.102 6.599 1.00 86.00 263 ASN A N 1
ATOM 2149 C CA . ASN A 1 263 ? -4.231 8.102 5.262 1.00 86.00 263 ASN A CA 1
ATOM 2150 C C . ASN A 1 263 ? -5.261 7.933 4.125 1.00 86.00 263 ASN A C 1
ATOM 2152 O O . ASN A 1 263 ? -4.887 7.542 3.018 1.00 86.00 263 ASN A O 1
ATOM 2156 N N . ARG A 1 264 ? -6.553 8.134 4.399 1.00 80.69 264 ARG A N 1
ATOM 2157 C CA . ARG A 1 264 ? -7.626 8.043 3.396 1.00 80.69 264 ARG A CA 1
ATOM 2158 C C . ARG A 1 264 ? -7.841 9.353 2.644 1.00 80.69 264 ARG A C 1
ATOM 2160 O O . ARG A 1 264 ? -7.616 10.423 3.250 1.00 80.69 264 ARG A O 1
#

Secondary structure (DSSP, 8-state):
-HHHHHHHHHHHHHHHHHHHHHHHHHHHHHHHHTT---------TT-EEEEPTTPBPTTT--SB-TT-EEEEEEEE--SSS--EEEEEEPHHHHHHS-HHHHHHHHHHT--TTEEEE-GGGEEE----S-HHHHHHHHHHHHHHHHHHTGGGTHHHHHHHHHHTT--TT-HHHHHHHHHHHHHHH--SSEEEEE-S--SSSS--TT-EEEEEEEEEEETTTEEEEEEEETTEEEEEEGGGEEES-TTSHHHHHHHHHHHHHHT-

Sequence (264 aa):
MLYWQKNIISAQSTMLSELIEKFCKYSKYIRRKRSMNNSKISFKIGDSVRVKPDVLDPDTEAFSLEGWQGRILHIRPQEDGPTIIDIEWDSITLREMPASSIEASEEEGLDWTQMGLYPDDIEVTTARDTEQDVKHAQKELKLVLYKSYSWLGDQGKRIQQILRGVDHGNEMAVMKRWGAYLEEHLTFPFDAEVDEWQERGPLRSGDRVSVKKITLIDDWYGVIVALRLGRRKYDCPLCELAVIDKQSANTQLIEDYRVWFANR